Protein AF-A0A2A2LQ96-F1 (afdb_monomer_lite)

Foldseek 3Di:
DDDDDDDDDDDPDQVAWDWDDDDPWIKIKFFKDFDPVLVVVQVVVCVVVVNPSVLVCVVPVVVVCVRGIDGDHPVRGQWMWIQIPVRDTDIWGWDWDFDPLFAFAAALARHTDTHRIWTWTADPNFIWTQDPVVNDTDGSVVSVVSYDVVSVVVCLQFKAAPSRLVNHCVRGPWPADDQDQDDLVVLLVVVCSPPVNVVLVVVLVVCVVVVNNVVSVVSVVVVVVVSVVVSVVVNVVSVVVNVVRPDKDWWWFRYRNDTDTDISRSRPMNTDDDPVVVD

Organism: NCBI:txid2018661

Structure (mmCIF, N/CA/C/O backbone):
data_AF-A0A2A2LQ96-F1
#
_entry.id   AF-A0A2A2LQ96-F1
#
loop_
_atom_site.group_PDB
_atom_site.id
_atom_site.type_symbol
_atom_site.label_atom_id
_atom_site.label_alt_id
_atom_site.label_comp_id
_atom_site.label_asym_id
_atom_site.label_entity_id
_atom_site.label_seq_id
_atom_site.pdbx_PDB_ins_code
_atom_site.Cartn_x
_atom_site.Cartn_y
_atom_site.Cartn_z
_atom_site.occupancy
_atom_site.B_iso_or_equiv
_atom_site.auth_seq_id
_atom_site.auth_comp_id
_atom_site.auth_asym_id
_atom_site.auth_atom_id
_atom_site.pdbx_PDB_model_num
ATOM 1 N N . MET A 1 1 ? 15.036 -47.634 1.443 1.00 36.56 1 MET A N 1
ATOM 2 C CA . MET A 1 1 ? 14.947 -46.605 2.499 1.00 36.56 1 MET A CA 1
ATOM 3 C C . MET A 1 1 ? 14.643 -45.266 1.819 1.00 36.56 1 MET A C 1
ATOM 5 O O . MET A 1 1 ? 15.547 -44.491 1.573 1.00 36.56 1 MET A O 1
ATOM 9 N N . THR A 1 2 ? 13.502 -45.097 1.147 1.00 35.06 2 THR A N 1
ATOM 10 C CA . THR A 1 2 ? 12.217 -44.601 1.692 1.00 35.06 2 THR A CA 1
ATOM 11 C C . THR A 1 2 ? 12.357 -43.435 2.670 1.00 35.06 2 THR A C 1
ATOM 13 O O . THR A 1 2 ? 12.503 -43.648 3.867 1.00 35.06 2 THR A O 1
ATOM 16 N N . SER A 1 3 ? 12.212 -42.216 2.150 1.00 28.22 3 SER A N 1
ATOM 17 C CA . SER A 1 3 ? 11.457 -41.156 2.823 1.00 28.22 3 SER A CA 1
ATOM 18 C C . SER A 1 3 ? 10.874 -40.215 1.766 1.00 28.22 3 SER A C 1
ATOM 20 O O . SER A 1 3 ? 11.470 -39.227 1.349 1.00 28.22 3 SER A O 1
ATOM 22 N N . THR A 1 4 ? 9.708 -40.605 1.261 1.00 32.28 4 THR A N 1
ATOM 23 C CA . THR A 1 4 ? 8.770 -39.752 0.534 1.00 32.28 4 THR A CA 1
ATOM 24 C C . THR A 1 4 ? 8.193 -38.732 1.509 1.00 32.28 4 THR A C 1
ATOM 26 O O . THR A 1 4 ? 7.321 -39.061 2.313 1.00 32.28 4 THR A O 1
ATOM 29 N N . GLY A 1 5 ? 8.684 -37.495 1.444 1.00 28.67 5 GLY A N 1
ATOM 30 C CA . GLY A 1 5 ? 8.079 -36.355 2.121 1.00 28.67 5 GLY A CA 1
ATOM 31 C C . GLY A 1 5 ? 6.765 -35.986 1.442 1.00 28.67 5 GLY A C 1
ATOM 32 O O . GLY A 1 5 ? 6.745 -35.359 0.387 1.00 28.67 5 GLY A O 1
ATOM 33 N N . THR A 1 6 ? 5.661 -36.405 2.047 1.00 30.48 6 THR A N 1
ATOM 34 C CA . THR A 1 6 ? 4.295 -36.008 1.712 1.00 30.48 6 THR A CA 1
ATOM 35 C C . THR A 1 6 ? 4.120 -34.498 1.884 1.00 30.48 6 THR A C 1
ATOM 37 O O . THR A 1 6 ? 3.832 -34.016 2.981 1.00 30.48 6 THR A O 1
ATOM 40 N N . GLY A 1 7 ? 4.275 -33.745 0.796 1.00 30.42 7 GLY A N 1
ATOM 41 C CA . GLY A 1 7 ? 3.782 -32.376 0.702 1.00 30.42 7 GLY A CA 1
ATOM 42 C C . GLY A 1 7 ? 2.257 -32.403 0.729 1.00 30.42 7 GLY A C 1
ATOM 43 O O . GLY A 1 7 ? 1.621 -32.925 -0.187 1.00 30.42 7 GLY A O 1
ATOM 44 N N . LYS A 1 8 ? 1.672 -31.899 1.818 1.00 28.25 8 LYS A N 1
ATOM 45 C CA . LYS A 1 8 ? 0.226 -31.712 1.976 1.00 28.25 8 LYS A CA 1
ATOM 46 C C . LYS A 1 8 ? -0.341 -31.024 0.728 1.00 28.25 8 LYS A C 1
ATOM 48 O O . LYS A 1 8 ? 0.026 -29.893 0.427 1.00 28.25 8 LYS A O 1
ATOM 53 N N . LYS A 1 9 ? -1.260 -31.698 0.029 1.00 32.00 9 LYS A N 1
ATOM 54 C CA . LYS A 1 9 ? -2.145 -31.071 -0.958 1.00 32.00 9 LYS A CA 1
ATOM 55 C C . LYS A 1 9 ? -3.015 -30.044 -0.228 1.00 32.00 9 LYS A C 1
ATOM 57 O O . LYS A 1 9 ? -3.973 -30.413 0.449 1.00 32.00 9 LYS A O 1
ATOM 62 N N . GLN A 1 10 ? -2.647 -28.771 -0.338 1.00 32.47 10 GLN A N 1
ATOM 63 C CA . GLN A 1 10 ? -3.511 -27.639 -0.011 1.00 32.47 10 GLN A CA 1
ATOM 64 C C . GLN A 1 10 ? -4.693 -27.666 -1.006 1.00 32.47 10 GLN A C 1
ATOM 66 O O . GLN A 1 10 ? -4.459 -27.905 -2.192 1.00 32.47 10 GLN A O 1
ATOM 71 N N . PRO A 1 11 ? -5.952 -27.526 -0.557 1.00 32.03 11 PRO A N 1
ATOM 72 C CA . PRO A 1 11 ? -7.116 -27.799 -1.390 1.00 32.03 11 PRO A CA 1
ATOM 73 C C . PRO A 1 11 ? -7.245 -26.823 -2.564 1.00 32.03 11 PRO A C 1
ATOM 75 O O . PRO A 1 11 ? -6.980 -25.632 -2.446 1.00 32.03 11 PRO A O 1
ATOM 78 N N . ASP A 1 12 ? -7.721 -27.390 -3.664 1.00 38.59 12 ASP A N 1
ATOM 79 C CA . ASP A 1 12 ? -8.065 -26.848 -4.980 1.00 38.59 12 ASP A CA 1
ATOM 80 C C . ASP A 1 12 ? -9.080 -25.676 -4.911 1.00 38.59 12 ASP A C 1
ATOM 82 O O . ASP A 1 12 ? -10.261 -25.828 -5.227 1.00 38.59 12 ASP A O 1
ATOM 86 N N . LYS A 1 13 ? -8.665 -24.516 -4.374 1.00 41.25 13 LYS A N 1
ATOM 87 C CA . LYS A 1 13 ? -9.545 -23.349 -4.129 1.00 41.25 13 LYS A CA 1
ATOM 88 C C . LYS A 1 13 ? -9.064 -22.013 -4.696 1.00 41.25 13 LYS A C 1
ATOM 90 O O . LYS A 1 13 ? -9.831 -21.051 -4.665 1.00 41.25 13 LYS A O 1
ATOM 95 N N . ASP A 1 14 ? -7.873 -21.949 -5.279 1.00 51.06 14 ASP A N 1
ATOM 96 C CA . ASP A 1 14 ? -7.302 -20.689 -5.758 1.00 51.06 14 ASP A CA 1
ATOM 97 C C . ASP A 1 14 ? -7.350 -20.618 -7.293 1.00 51.06 14 ASP A C 1
ATOM 99 O O . ASP A 1 14 ? -6.333 -20.738 -7.979 1.00 51.06 14 ASP A O 1
ATOM 103 N N . LEU A 1 15 ? -8.552 -20.446 -7.854 1.00 56.25 15 LEU A N 1
ATOM 104 C CA . LEU A 1 15 ? -8.724 -20.217 -9.291 1.00 56.25 15 LEU A CA 1
ATOM 105 C C . LEU A 1 15 ? -7.855 -19.013 -9.716 1.00 56.25 15 LEU A C 1
ATOM 107 O O . LEU A 1 15 ? -8.013 -17.915 -9.181 1.00 56.25 15 LEU A O 1
ATOM 111 N N . ASN A 1 16 ? -6.943 -19.229 -10.670 1.00 67.50 16 ASN A N 1
ATOM 112 C CA . ASN A 1 16 ? -6.019 -18.229 -11.231 1.00 67.50 16 ASN A CA 1
ATOM 113 C C . ASN A 1 16 ? -4.946 -17.679 -10.268 1.00 67.50 16 ASN A C 1
ATOM 115 O O . ASN A 1 16 ? -4.512 -16.536 -10.415 1.00 67.50 16 ASN A O 1
ATOM 119 N N . ARG A 1 17 ? -4.488 -18.463 -9.285 1.00 76.25 17 ARG A N 1
ATOM 120 C CA . ARG A 1 17 ? -3.292 -18.100 -8.509 1.00 76.25 17 ARG A CA 1
ATOM 121 C C . ARG A 1 17 ? -2.021 -18.428 -9.288 1.00 76.25 17 ARG A C 1
ATOM 123 O O . ARG A 1 17 ? -1.798 -19.575 -9.667 1.00 76.25 17 ARG A O 1
ATOM 130 N N . LYS A 1 18 ? -1.165 -17.425 -9.481 1.00 80.56 18 LYS A N 1
ATOM 131 C CA . LYS A 1 18 ? 0.125 -17.563 -10.165 1.00 80.56 18 LYS A CA 1
ATOM 132 C C . LYS A 1 18 ? 1.274 -17.242 -9.218 1.00 80.56 18 LYS A C 1
ATOM 134 O O . LYS A 1 18 ? 1.255 -16.202 -8.570 1.00 80.56 18 LYS A O 1
ATOM 139 N N . ALA A 1 19 ? 2.250 -18.137 -9.117 1.00 79.94 19 ALA A N 1
ATOM 140 C CA . ALA A 1 19 ? 3.468 -17.899 -8.351 1.00 79.94 19 ALA A CA 1
ATOM 141 C C . ALA A 1 19 ? 4.519 -17.249 -9.251 1.00 79.94 19 ALA A C 1
ATOM 143 O O . ALA A 1 19 ? 4.726 -17.702 -10.375 1.00 79.94 19 ALA A O 1
ATOM 144 N N . ILE A 1 20 ? 5.174 -16.209 -8.748 1.00 79.56 20 ILE A N 1
ATOM 145 C CA . ILE A 1 20 ? 6.255 -15.511 -9.437 1.00 79.56 20 ILE A CA 1
ATOM 146 C C . ILE A 1 20 ? 7.437 -15.441 -8.490 1.00 79.56 20 ILE A C 1
ATOM 148 O O . ILE A 1 20 ? 7.303 -15.025 -7.341 1.00 79.56 20 ILE A O 1
ATOM 152 N N . SER A 1 21 ? 8.592 -15.877 -8.972 1.00 75.69 21 SER A N 1
ATOM 153 C CA . SER A 1 21 ? 9.864 -15.688 -8.292 1.00 75.69 21 SER A CA 1
ATOM 154 C C . SER A 1 21 ? 10.452 -14.349 -8.720 1.00 75.69 21 SER A C 1
ATOM 156 O O . SER A 1 21 ? 10.809 -14.185 -9.886 1.00 75.69 21 SER A O 1
ATOM 158 N N . THR A 1 22 ? 10.564 -13.411 -7.786 1.00 68.06 22 THR A N 1
ATOM 159 C CA . THR A 1 22 ? 11.297 -12.158 -7.990 1.00 68.06 22 THR A CA 1
ATOM 160 C C . THR A 1 22 ? 12.477 -12.153 -7.025 1.00 68.06 22 THR A C 1
ATOM 162 O O . THR A 1 22 ? 12.295 -12.086 -5.802 1.00 68.06 22 THR A O 1
ATOM 165 N N . GLY A 1 23 ? 13.688 -12.275 -7.580 1.00 70.62 23 GLY A N 1
ATOM 166 C CA . GLY A 1 23 ? 14.914 -12.513 -6.811 1.00 70.62 23 GLY A CA 1
ATOM 167 C C . GLY A 1 23 ? 14.806 -13.767 -5.936 1.00 70.62 23 GLY A C 1
ATOM 168 O O . GLY A 1 23 ? 14.420 -14.831 -6.416 1.00 70.62 23 GLY A O 1
ATOM 169 N N . ASP A 1 24 ? 15.077 -13.610 -4.637 1.00 64.94 24 ASP A N 1
ATOM 170 C CA . ASP A 1 24 ? 15.051 -14.694 -3.641 1.00 64.94 24 ASP A CA 1
ATOM 171 C C . ASP A 1 24 ? 13.662 -14.932 -3.013 1.00 64.94 24 ASP A C 1
ATOM 173 O O . ASP A 1 24 ? 13.505 -15.783 -2.136 1.00 64.94 24 ASP A O 1
ATOM 177 N N . SER A 1 25 ? 12.638 -14.173 -3.424 1.00 71.56 25 SER A N 1
ATOM 178 C CA . SER A 1 25 ? 11.294 -14.246 -2.839 1.00 71.56 25 SER A CA 1
ATOM 179 C C . SER A 1 25 ? 10.250 -14.723 -3.845 1.00 71.56 25 SER A C 1
ATOM 181 O O . SER A 1 25 ? 10.177 -14.235 -4.973 1.00 71.56 25 SER A O 1
ATOM 183 N N . VAL A 1 26 ? 9.409 -15.668 -3.418 1.00 81.25 26 VAL A N 1
ATOM 184 C CA . VAL A 1 26 ? 8.238 -16.105 -4.183 1.00 81.25 26 VAL A CA 1
ATOM 185 C C . VAL A 1 26 ? 7.035 -15.294 -3.727 1.00 81.25 26 VAL A C 1
ATOM 187 O O . VAL A 1 26 ? 6.681 -15.303 -2.546 1.00 81.25 26 VAL A O 1
ATOM 190 N N . ILE A 1 27 ? 6.400 -14.611 -4.671 1.00 84.69 27 ILE A N 1
ATOM 191 C CA . ILE A 1 27 ? 5.123 -13.933 -4.471 1.00 84.69 27 ILE A CA 1
ATOM 192 C C . ILE A 1 27 ? 4.020 -14.709 -5.183 1.00 84.69 27 ILE A C 1
ATOM 194 O O . ILE A 1 27 ? 4.220 -15.256 -6.268 1.00 84.69 27 ILE A O 1
ATOM 198 N N . TYR A 1 28 ? 2.831 -14.742 -4.592 1.00 85.19 28 TYR A N 1
ATOM 199 C CA . TYR A 1 28 ? 1.651 -15.289 -5.247 1.00 85.19 28 TYR A CA 1
ATOM 200 C C . TYR A 1 28 ? 0.716 -14.167 -5.655 1.00 85.19 28 TYR A C 1
ATOM 202 O O . TYR A 1 28 ? 0.392 -13.286 -4.862 1.00 85.19 28 TYR A O 1
ATOM 210 N N . LEU A 1 29 ? 0.274 -14.224 -6.901 1.00 84.50 29 LEU A N 1
ATOM 211 C CA . LEU A 1 29 ? -0.619 -13.260 -7.504 1.00 84.50 29 LEU A CA 1
ATOM 212 C C . LEU A 1 29 ? -1.975 -13.899 -7.742 1.00 84.50 29 LEU A C 1
ATOM 214 O O . LEU A 1 29 ? -2.070 -14.914 -8.432 1.00 84.50 29 LEU A O 1
ATOM 218 N N . GLN A 1 30 ? -3.022 -13.265 -7.229 1.00 84.31 30 GLN A N 1
ATOM 219 C CA . GLN A 1 30 ? -4.396 -13.657 -7.500 1.00 84.31 30 GLN A CA 1
ATOM 220 C C . GLN A 1 30 ? -5.197 -12.450 -8.019 1.00 84.31 30 GLN A C 1
ATOM 222 O O . GLN A 1 30 ? -5.269 -11.414 -7.352 1.00 84.31 30 GLN A O 1
ATOM 227 N N . PRO A 1 31 ? -5.766 -12.534 -9.231 1.00 83.62 31 PRO A N 1
ATOM 228 C CA . PRO A 1 31 ? -6.514 -11.448 -9.848 1.00 83.62 31 PRO A CA 1
ATOM 229 C C . PRO A 1 31 ? -7.950 -11.360 -9.317 1.00 83.62 31 PRO A C 1
ATOM 231 O O . PRO A 1 31 ? -8.700 -12.338 -9.304 1.00 83.62 31 PRO A O 1
ATOM 234 N N . TYR A 1 32 ? -8.370 -10.148 -8.969 1.00 83.69 32 TYR A N 1
ATOM 235 C CA . TYR A 1 32 ? -9.718 -9.836 -8.511 1.00 83.69 32 TYR A CA 1
ATOM 236 C C . TYR A 1 32 ? -10.358 -8.744 -9.369 1.00 83.69 32 TYR A C 1
ATOM 238 O O . TYR A 1 32 ? -9.716 -7.770 -9.773 1.00 83.69 32 TYR A O 1
ATOM 246 N N . GLU A 1 33 ? -11.655 -8.891 -9.604 1.00 83.25 33 GLU A N 1
ATOM 247 C CA . GLU A 1 33 ? -12.470 -7.916 -10.316 1.00 83.25 33 GLU A CA 1
ATOM 248 C C . GLU A 1 33 ? -13.467 -7.269 -9.361 1.00 83.25 33 GLU A C 1
ATOM 250 O O . GLU A 1 33 ? -13.971 -7.883 -8.409 1.00 83.25 33 GLU A O 1
ATOM 255 N N . TYR A 1 34 ? -13.694 -5.982 -9.597 1.00 79.44 34 TYR A N 1
ATOM 256 C CA . TYR A 1 34 ? -14.628 -5.195 -8.821 1.00 79.44 34 TYR A CA 1
ATOM 257 C C . TYR A 1 34 ? -16.059 -5.489 -9.270 1.00 79.44 34 TYR A C 1
ATOM 259 O O . TYR A 1 34 ? -16.368 -5.422 -10.456 1.00 79.44 34 TYR A O 1
ATOM 267 N N . ASN A 1 35 ? -16.944 -5.790 -8.319 1.00 82.69 35 ASN A N 1
ATOM 268 C CA . ASN A 1 35 ? -18.341 -6.080 -8.614 1.00 82.69 35 ASN A CA 1
ATOM 269 C C . ASN A 1 35 ? -19.262 -5.127 -7.842 1.00 82.69 35 ASN A C 1
ATOM 271 O O . ASN A 1 35 ? -19.268 -5.113 -6.610 1.00 82.69 35 ASN A O 1
ATOM 275 N N . LEU A 1 36 ? -20.075 -4.363 -8.577 1.00 82.81 36 LEU A N 1
ATOM 276 C CA . LEU A 1 36 ? -20.990 -3.363 -8.019 1.00 82.81 36 LEU A CA 1
ATOM 277 C C . LEU A 1 36 ? -22.020 -3.967 -7.057 1.00 82.81 36 LEU A C 1
ATOM 279 O O . LEU A 1 36 ? -22.321 -3.368 -6.030 1.00 82.81 36 LEU A O 1
ATOM 283 N N . VAL A 1 37 ? -22.532 -5.167 -7.341 1.00 87.38 37 VAL A N 1
ATOM 284 C CA . VAL A 1 37 ? -23.546 -5.814 -6.488 1.00 87.38 37 VAL A CA 1
ATOM 285 C C . VAL A 1 37 ? -22.962 -6.157 -5.118 1.00 87.38 37 VAL A C 1
ATOM 287 O O . VAL A 1 37 ? -23.589 -5.924 -4.085 1.00 87.38 37 VAL A O 1
ATOM 290 N N . ARG A 1 38 ? -21.731 -6.676 -5.108 1.00 86.19 38 ARG A N 1
ATOM 291 C CA . ARG A 1 38 ? -20.998 -7.008 -3.882 1.00 86.19 38 ARG A CA 1
ATOM 292 C C . ARG A 1 38 ? -20.647 -5.763 -3.073 1.00 86.19 38 ARG A C 1
ATOM 294 O O . ARG A 1 38 ? -20.752 -5.784 -1.850 1.00 86.19 38 ARG A O 1
ATOM 301 N N . GLU A 1 39 ? -20.293 -4.673 -3.747 1.00 85.12 39 GLU A N 1
ATOM 302 C CA . GLU A 1 39 ? -20.058 -3.383 -3.098 1.00 85.12 39 GLU A CA 1
ATOM 303 C C . GLU A 1 39 ? -21.332 -2.843 -2.432 1.00 85.12 39 GLU A C 1
ATOM 305 O O . GLU A 1 39 ? -21.286 -2.419 -1.278 1.00 85.12 39 GLU A O 1
ATOM 310 N N . ILE A 1 40 ? -22.472 -2.880 -3.128 1.00 88.38 40 ILE A N 1
ATOM 311 C CA . ILE A 1 40 ? -23.752 -2.425 -2.566 1.00 88.38 40 ILE A CA 1
ATOM 312 C C . ILE A 1 40 ? -24.087 -3.246 -1.320 1.00 88.38 40 ILE A C 1
ATOM 314 O O . ILE A 1 40 ? -24.370 -2.670 -0.273 1.00 88.38 40 ILE A O 1
ATOM 318 N N . LEU A 1 41 ? -23.966 -4.575 -1.399 1.00 88.69 41 LEU A N 1
ATOM 319 C CA . LEU A 1 41 ? -24.188 -5.465 -0.259 1.00 88.69 41 LEU A CA 1
ATOM 320 C C . LEU A 1 41 ? -23.258 -5.132 0.917 1.00 88.69 41 LEU A C 1
ATOM 322 O O . LEU A 1 41 ? -23.713 -5.092 2.060 1.00 88.69 41 LEU A O 1
ATOM 326 N N . PHE A 1 42 ? -21.978 -4.852 0.649 1.00 88.00 42 PHE A N 1
ATOM 327 C CA . PHE A 1 42 ? -21.016 -4.428 1.669 1.00 88.00 42 PHE A CA 1
ATOM 328 C C . PHE A 1 42 ? -21.478 -3.153 2.386 1.00 88.00 42 PHE A C 1
ATOM 330 O O . PHE A 1 42 ? -21.513 -3.122 3.616 1.00 88.00 42 PHE A O 1
ATOM 337 N N . TRP A 1 43 ? -21.877 -2.118 1.642 1.00 88.81 43 TRP A N 1
ATOM 338 C CA . TRP A 1 43 ? -22.358 -0.870 2.241 1.00 88.81 43 TRP A CA 1
ATOM 339 C C . TRP A 1 43 ? -23.673 -1.049 2.992 1.00 88.81 43 TRP A C 1
ATOM 341 O O . TRP A 1 43 ? -23.808 -0.510 4.090 1.00 88.81 43 TRP A O 1
ATOM 351 N N . THR A 1 44 ? -24.606 -1.848 2.472 1.00 90.06 44 THR A N 1
ATOM 352 C CA . THR A 1 44 ? -25.833 -2.203 3.194 1.00 90.06 44 THR A CA 1
ATOM 353 C C . THR A 1 44 ? -25.504 -2.854 4.537 1.00 90.06 44 THR A C 1
ATOM 355 O O . THR A 1 44 ? -26.040 -2.441 5.563 1.00 90.06 44 THR A O 1
ATOM 358 N N . LEU A 1 45 ? -24.569 -3.807 4.569 1.00 89.62 45 LEU A N 1
ATOM 359 C CA . LEU A 1 45 ? -24.192 -4.505 5.800 1.00 89.62 45 LEU A CA 1
ATOM 360 C C . LEU A 1 45 ? -23.434 -3.596 6.787 1.00 89.62 45 LEU A C 1
ATOM 362 O O . LEU A 1 45 ? -23.641 -3.683 8.001 1.00 89.62 45 LEU A O 1
ATOM 366 N N . CYS A 1 46 ? -22.620 -2.664 6.284 1.00 89.25 46 CYS A N 1
ATOM 367 C CA . CYS A 1 46 ? -22.019 -1.599 7.090 1.00 89.25 46 CYS A CA 1
ATOM 368 C C . CYS A 1 46 ? -23.080 -0.696 7.733 1.00 89.25 46 CYS A C 1
ATOM 370 O O . CYS A 1 46 ? -22.969 -0.395 8.919 1.00 89.25 46 CYS A O 1
ATOM 372 N N . ILE A 1 47 ? -24.118 -0.296 6.991 1.00 92.75 47 ILE A N 1
ATOM 373 C CA . ILE A 1 47 ? -25.205 0.545 7.516 1.00 92.75 47 ILE A CA 1
ATOM 374 C C . ILE A 1 47 ? -26.013 -0.220 8.573 1.00 92.75 47 ILE A C 1
ATOM 376 O O . ILE A 1 47 ? -26.235 0.304 9.662 1.00 92.75 47 ILE A O 1
ATOM 380 N N . CYS A 1 48 ? -26.384 -1.477 8.305 1.00 92.94 48 CYS A N 1
ATOM 381 C CA . CYS A 1 48 ? -27.137 -2.310 9.250 1.00 92.94 48 CYS A CA 1
ATOM 382 C C . CYS A 1 48 ? -26.394 -2.552 10.574 1.00 92.94 48 CYS A C 1
ATOM 384 O O . CYS A 1 48 ? -27.029 -2.700 11.613 1.00 92.94 48 CYS A O 1
ATOM 386 N N . THR A 1 49 ? -25.060 -2.591 10.547 1.00 91.62 49 THR A N 1
ATOM 387 C CA . THR A 1 49 ? -24.216 -2.804 11.738 1.00 91.62 49 THR A CA 1
ATOM 388 C C . THR A 1 49 ? -23.679 -1.507 12.341 1.00 91.62 49 THR A C 1
ATOM 390 O O . THR A 1 49 ? -22.798 -1.557 13.198 1.00 91.62 49 THR A O 1
ATOM 393 N N . VAL A 1 50 ? -24.167 -0.346 11.886 1.00 90.50 50 VAL A N 1
ATOM 394 C CA . VAL A 1 50 ? -23.713 0.977 12.351 1.00 90.50 50 VAL A CA 1
ATOM 395 C C . VAL A 1 50 ? -22.178 1.112 12.252 1.00 90.50 50 VAL A C 1
ATOM 397 O O . VAL A 1 50 ? -21.511 1.677 13.111 1.00 90.50 50 VAL A O 1
ATOM 400 N N . GLY A 1 51 ? -21.581 0.536 11.205 1.00 85.31 51 GLY A N 1
ATOM 401 C CA . GLY A 1 51 ? -20.144 0.602 10.929 1.00 85.31 51 GLY A CA 1
ATOM 402 C C . GLY A 1 51 ? -19.263 -0.417 11.663 1.00 85.31 51 GLY A C 1
ATOM 403 O O . GLY A 1 51 ? -18.080 -0.513 11.333 1.00 85.31 51 GLY A O 1
ATOM 404 N N . ILE A 1 52 ? -19.800 -1.236 12.579 1.00 86.06 52 ILE A N 1
ATOM 405 C CA . ILE A 1 52 ? -19.018 -2.277 13.280 1.00 86.06 52 ILE A CA 1
ATOM 406 C C . ILE A 1 52 ? -18.405 -3.257 12.274 1.00 86.06 52 ILE A C 1
ATOM 408 O O . ILE A 1 52 ? -17.232 -3.619 12.380 1.00 86.06 52 ILE A O 1
ATOM 412 N N . PHE A 1 53 ? -19.160 -3.642 11.244 1.00 87.56 53 PHE A N 1
ATOM 413 C CA . PHE A 1 53 ? -18.644 -4.530 10.207 1.00 87.56 53 PHE A CA 1
ATOM 414 C C . PHE A 1 53 ? -17.472 -3.924 9.424 1.00 87.56 53 PHE A C 1
ATOM 416 O O . PHE A 1 53 ? -16.519 -4.635 9.104 1.00 87.56 53 PHE A O 1
ATOM 423 N N . ALA A 1 54 ? -17.501 -2.615 9.155 1.00 85.56 54 ALA A N 1
ATOM 424 C CA . ALA A 1 54 ? -16.409 -1.925 8.471 1.00 85.56 54 ALA A CA 1
ATOM 425 C C . ALA A 1 54 ? -15.123 -1.947 9.309 1.00 85.56 54 ALA A C 1
ATOM 427 O O . ALA A 1 54 ? -14.040 -2.183 8.773 1.00 85.56 54 ALA A O 1
ATOM 428 N N . ILE A 1 55 ? -15.253 -1.766 10.627 1.00 86.62 55 ILE A N 1
ATOM 429 C CA . ILE A 1 55 ? -14.139 -1.849 11.577 1.00 86.62 55 ILE A CA 1
ATOM 430 C C . ILE A 1 55 ? -13.544 -3.261 11.584 1.00 86.62 55 ILE A C 1
ATOM 432 O O . ILE A 1 55 ? -12.338 -3.415 11.395 1.00 86.62 55 ILE A O 1
ATOM 436 N N . VAL A 1 56 ? -14.375 -4.300 11.698 1.00 86.25 56 VAL A N 1
ATOM 437 C CA . VAL A 1 56 ? -13.905 -5.699 11.672 1.00 86.25 56 VAL A CA 1
ATOM 438 C C . VAL A 1 56 ? -13.226 -6.033 10.338 1.00 86.25 56 VAL A C 1
ATOM 440 O O . VAL A 1 56 ? -12.158 -6.650 10.313 1.00 86.25 56 VAL A O 1
ATOM 443 N N . CYS A 1 57 ? -13.788 -5.570 9.218 1.00 84.81 57 CYS A N 1
ATOM 444 C CA . CYS A 1 57 ? -13.175 -5.723 7.897 1.00 84.81 57 CYS A CA 1
ATOM 445 C C . CYS A 1 57 ? -11.839 -4.977 7.771 1.00 84.81 57 CYS A C 1
ATOM 447 O O . CYS A 1 57 ? -10.968 -5.417 7.022 1.00 84.81 57 CYS A O 1
ATOM 449 N N . SER A 1 58 ? -11.657 -3.870 8.497 1.00 83.25 58 SER A N 1
ATOM 450 C CA . SER A 1 58 ? -10.395 -3.122 8.506 1.00 83.25 58 SER A CA 1
ATOM 451 C C . SER A 1 58 ? -9.259 -3.887 9.195 1.00 83.25 58 SER A C 1
ATOM 453 O O . SER A 1 58 ? -8.097 -3.706 8.830 1.00 83.25 58 SER A O 1
ATOM 455 N N . TRP A 1 59 ? -9.579 -4.779 10.139 1.00 85.44 59 TRP A N 1
ATOM 456 C CA . TRP A 1 59 ? -8.596 -5.620 10.830 1.00 85.44 59 TRP A CA 1
ATOM 457 C C . TRP A 1 59 ? -8.182 -6.835 10.017 1.00 85.44 59 TRP A C 1
ATOM 459 O O . TRP A 1 59 ? -7.021 -7.240 10.058 1.00 85.44 59 TRP A O 1
ATOM 469 N N . ASN A 1 60 ? -9.122 -7.413 9.268 1.00 82.50 60 ASN A N 1
ATOM 470 C CA . ASN A 1 60 ? -8.849 -8.567 8.431 1.00 82.50 60 ASN A CA 1
ATOM 471 C C . ASN A 1 60 ? -9.137 -8.258 6.954 1.00 82.50 60 ASN A C 1
ATOM 473 O O . ASN A 1 60 ? -10.275 -8.423 6.494 1.00 82.50 60 ASN A O 1
ATOM 477 N N . PRO A 1 61 ? -8.108 -7.876 6.174 1.00 76.31 61 PRO A N 1
ATOM 478 C CA . PRO A 1 61 ? -8.289 -7.518 4.773 1.00 76.31 61 PRO A CA 1
ATOM 479 C C . PRO A 1 61 ? -8.824 -8.681 3.925 1.00 76.31 61 PRO A C 1
ATOM 481 O O . PRO A 1 61 ? -9.460 -8.423 2.906 1.00 76.31 61 PRO A O 1
ATOM 484 N N . LYS A 1 62 ? -8.654 -9.947 4.344 1.00 80.38 62 LYS A N 1
ATOM 485 C CA . LYS A 1 62 ? -9.211 -11.113 3.631 1.00 80.38 62 LYS A CA 1
ATOM 486 C C . LYS A 1 62 ? -10.739 -11.100 3.613 1.00 80.38 62 LYS A C 1
ATOM 488 O O . LYS A 1 62 ? -11.335 -11.396 2.582 1.00 80.38 62 LYS A O 1
ATOM 493 N N . ILE A 1 63 ? -11.372 -10.711 4.724 1.00 81.19 63 ILE A N 1
ATOM 494 C CA . ILE A 1 63 ? -12.838 -10.604 4.820 1.00 81.19 63 ILE A CA 1
ATOM 495 C C . ILE A 1 63 ? -13.328 -9.512 3.871 1.00 81.19 63 ILE A C 1
ATOM 497 O O . ILE A 1 63 ? -14.247 -9.734 3.084 1.00 81.19 63 ILE A O 1
ATOM 501 N N . MET A 1 64 ? -12.656 -8.358 3.885 1.00 80.62 64 MET A N 1
ATOM 502 C CA . MET A 1 64 ? -12.957 -7.263 2.967 1.00 80.62 64 MET A CA 1
ATOM 503 C C . MET A 1 64 ? -12.836 -7.708 1.503 1.00 80.62 64 MET A C 1
ATOM 505 O O . MET A 1 64 ? -13.704 -7.378 0.695 1.00 80.62 64 MET A O 1
ATOM 509 N N . ILE A 1 65 ? -11.787 -8.465 1.161 1.00 81.81 65 ILE A N 1
ATOM 510 C CA . ILE A 1 65 ? -11.570 -8.953 -0.205 1.00 81.81 65 ILE A CA 1
ATOM 511 C C . ILE A 1 65 ? -12.678 -9.924 -0.617 1.00 81.81 65 ILE A C 1
ATOM 513 O O . ILE A 1 65 ? -13.287 -9.758 -1.672 1.00 81.81 65 ILE A O 1
ATOM 517 N N . TYR A 1 66 ? -12.974 -10.900 0.238 1.00 80.38 66 TYR A N 1
ATOM 518 C CA . TYR A 1 66 ? -13.982 -11.924 -0.022 1.00 80.38 66 TYR A CA 1
ATOM 519 C C . TYR A 1 66 ? -15.376 -11.331 -0.264 1.00 80.38 66 TYR A C 1
ATOM 521 O O . TYR A 1 66 ? -16.103 -11.776 -1.154 1.00 80.38 66 TYR A O 1
ATOM 529 N N . VAL A 1 67 ? -15.739 -10.310 0.515 1.00 79.44 67 VAL A N 1
ATOM 530 C CA . VAL A 1 67 ? -17.065 -9.688 0.450 1.00 79.44 67 VAL A CA 1
ATOM 531 C C . VAL A 1 67 ? -17.182 -8.738 -0.739 1.00 79.44 67 VAL A C 1
ATOM 533 O O . VAL A 1 67 ? -18.210 -8.760 -1.407 1.00 79.44 67 VAL A O 1
ATOM 536 N N . ARG A 1 68 ? -16.152 -7.932 -1.034 1.00 79.94 68 ARG A N 1
ATOM 537 C CA . ARG A 1 68 ? -16.233 -6.862 -2.049 1.00 79.94 68 ARG A CA 1
ATOM 538 C C . ARG A 1 68 ? -15.828 -7.292 -3.459 1.00 79.94 68 ARG A C 1
ATOM 540 O O . ARG A 1 68 ? -16.298 -6.695 -4.423 1.00 79.94 68 ARG A O 1
ATOM 547 N N . TYR A 1 69 ? -14.985 -8.311 -3.604 1.00 81.88 69 TYR A N 1
ATOM 548 C CA . TYR A 1 69 ? -14.399 -8.669 -4.897 1.00 81.88 69 TYR A CA 1
ATOM 549 C C . TYR A 1 69 ? -14.785 -10.078 -5.342 1.00 81.88 69 TYR A C 1
ATOM 551 O O . TYR A 1 69 ? -15.118 -10.944 -4.530 1.00 81.88 69 TYR A O 1
ATOM 559 N N . SER A 1 70 ? -14.746 -10.298 -6.654 1.00 78.94 70 SER A N 1
ATOM 560 C CA . SER A 1 70 ? -14.906 -11.615 -7.273 1.00 78.94 70 SER A CA 1
ATOM 561 C C . SER A 1 70 ? -13.559 -12.087 -7.828 1.00 78.94 70 SER A C 1
ATOM 563 O O . SER A 1 70 ? -12.813 -11.250 -8.345 1.00 78.94 70 SER A O 1
ATOM 565 N N . PRO A 1 71 ? -13.219 -13.388 -7.752 1.00 76.25 71 PRO A N 1
ATOM 566 C CA . PRO A 1 71 ? -12.077 -13.916 -8.492 1.00 76.25 71 PRO A CA 1
ATOM 567 C C . PRO A 1 71 ? -12.281 -13.657 -9.991 1.00 76.25 71 PRO A C 1
ATOM 569 O O . PRO A 1 71 ? -13.403 -13.755 -10.492 1.00 76.25 71 PRO A O 1
ATOM 572 N N . SER A 1 72 ? -11.205 -13.291 -10.683 1.00 76.38 72 SER A N 1
ATOM 573 C CA . SER A 1 72 ? -11.223 -12.919 -12.106 1.00 76.38 72 SER A CA 1
ATOM 574 C C . SER A 1 72 ? -10.080 -13.588 -12.864 1.00 76.38 72 SER A C 1
ATOM 576 O O . SER A 1 72 ? -9.324 -14.365 -12.284 1.00 76.38 72 SER A O 1
ATOM 578 N N . THR A 1 73 ? -9.950 -13.322 -14.162 1.00 79.56 73 THR A N 1
ATOM 579 C CA . THR A 1 73 ? -8.805 -13.775 -14.965 1.00 79.56 73 THR A CA 1
ATOM 580 C C . THR A 1 73 ? -7.714 -12.708 -14.934 1.00 79.56 73 THR A C 1
ATOM 582 O O . THR A 1 73 ? -8.006 -11.516 -14.838 1.00 79.56 73 THR A O 1
ATOM 585 N N . HIS A 1 74 ? -6.440 -13.098 -15.071 1.00 76.06 74 HIS A N 1
ATOM 586 C CA . HIS A 1 74 ? -5.333 -12.134 -15.095 1.00 76.06 74 HIS A CA 1
ATOM 587 C C . HIS A 1 74 ? -5.535 -11.025 -16.135 1.00 76.06 74 HIS A C 1
ATOM 589 O O . HIS A 1 74 ? -5.170 -9.891 -15.857 1.00 76.06 74 HIS A O 1
ATOM 595 N N . VAL A 1 75 ? -6.191 -11.304 -17.268 1.00 75.50 75 VAL A N 1
ATOM 596 C CA . VAL A 1 75 ? -6.500 -10.334 -18.335 1.00 75.50 75 VAL A CA 1
ATOM 597 C C . VAL A 1 75 ? -7.541 -9.278 -17.919 1.00 75.50 75 VAL A C 1
ATOM 599 O O . VAL A 1 75 ? -7.351 -8.108 -18.227 1.00 75.50 75 VAL A O 1
ATOM 602 N N . SER A 1 76 ? -8.588 -9.638 -17.167 1.00 74.81 76 SER A N 1
ATOM 603 C CA . SER A 1 76 ? -9.655 -8.701 -16.754 1.00 74.81 76 SER A CA 1
ATOM 604 C C . SER A 1 76 ? -9.450 -8.080 -15.365 1.00 74.81 76 SER A C 1
ATOM 606 O O . SER A 1 76 ? -10.208 -7.205 -14.956 1.00 74.81 76 SER A O 1
ATOM 608 N N . ALA A 1 77 ? -8.414 -8.500 -14.632 1.00 77.56 77 ALA A N 1
ATOM 609 C CA . ALA A 1 77 ? -8.178 -8.078 -13.251 1.00 77.56 77 ALA A CA 1
ATOM 610 C C . ALA A 1 77 ? -8.127 -6.546 -13.057 1.00 77.56 77 ALA A C 1
ATOM 612 O O . ALA A 1 77 ? -7.240 -5.860 -13.576 1.00 77.56 77 ALA A O 1
ATOM 613 N N . THR A 1 78 ? -9.029 -6.011 -12.236 1.00 79.12 78 THR A N 1
ATOM 614 C CA . THR A 1 78 ? -8.993 -4.604 -11.792 1.00 79.12 78 THR A CA 1
ATOM 615 C C . THR A 1 78 ? -8.059 -4.429 -10.593 1.00 79.12 78 THR A C 1
ATOM 617 O O . THR A 1 78 ? -7.429 -3.387 -10.401 1.00 79.12 78 THR A O 1
ATOM 620 N N . GLN A 1 79 ? -7.967 -5.462 -9.760 1.00 83.44 79 GLN A N 1
ATOM 621 C CA . GLN A 1 79 ? -7.143 -5.506 -8.562 1.00 83.44 79 GLN A CA 1
ATOM 622 C C . GLN A 1 79 ? -6.325 -6.793 -8.553 1.00 83.44 79 GLN A C 1
ATOM 624 O O . GLN A 1 79 ? -6.743 -7.827 -9.071 1.00 83.44 79 GLN A O 1
ATOM 629 N N . MET A 1 80 ? -5.158 -6.734 -7.930 1.00 83.75 80 MET A N 1
ATOM 630 C CA . MET A 1 80 ? -4.278 -7.872 -7.754 1.00 83.75 80 MET A CA 1
ATOM 631 C C . MET A 1 80 ? -3.994 -8.075 -6.274 1.00 83.75 80 MET A C 1
ATOM 633 O O . MET A 1 80 ? -3.523 -7.167 -5.586 1.00 83.75 80 MET A O 1
ATOM 637 N N . LEU A 1 81 ? -4.313 -9.266 -5.783 1.00 84.31 81 LEU A N 1
ATOM 638 C CA . LEU A 1 81 ? -3.907 -9.724 -4.469 1.00 84.31 81 LEU A CA 1
ATOM 639 C C . LEU A 1 81 ? -2.496 -10.285 -4.586 1.00 84.31 81 LEU A C 1
ATOM 641 O O . LEU A 1 81 ? -2.264 -11.220 -5.348 1.00 84.31 81 LEU A O 1
ATOM 645 N N . VAL A 1 82 ? -1.571 -9.681 -3.852 1.00 84.69 82 VAL A N 1
ATOM 646 C CA . VAL A 1 82 ? -0.188 -10.133 -3.752 1.00 84.69 82 VAL A CA 1
ATOM 647 C C . VAL A 1 82 ? 0.011 -10.727 -2.368 1.00 84.69 82 VAL A C 1
ATOM 649 O O . VAL A 1 82 ? -0.071 -9.994 -1.376 1.00 84.69 82 VAL A O 1
ATOM 652 N N . THR A 1 83 ? 0.264 -12.029 -2.314 1.00 83.50 83 THR A N 1
ATOM 653 C CA . THR A 1 83 ? 0.639 -12.759 -1.101 1.00 83.50 83 THR A CA 1
ATOM 654 C C . THR A 1 83 ? 2.150 -12.929 -1.092 1.00 83.50 83 THR A C 1
ATOM 656 O O . THR A 1 83 ? 2.724 -13.515 -2.010 1.00 83.50 83 THR A O 1
ATOM 659 N N . ASP A 1 84 ? 2.798 -12.377 -0.073 1.00 83.25 84 ASP A N 1
ATOM 660 C CA . ASP A 1 84 ? 4.242 -12.518 0.119 1.00 83.25 84 ASP A CA 1
ATOM 661 C C . ASP A 1 84 ? 4.624 -13.907 0.668 1.00 83.25 84 ASP A C 1
ATOM 663 O O . ASP A 1 84 ? 3.766 -14.642 1.154 1.00 83.25 84 ASP A O 1
ATOM 667 N N . ALA A 1 85 ? 5.921 -14.229 0.690 1.00 79.12 85 ALA A N 1
ATOM 668 C CA . ALA A 1 85 ? 6.465 -15.446 1.307 1.00 79.12 85 ALA A CA 1
ATOM 669 C C . ALA A 1 85 ? 6.075 -15.631 2.792 1.00 79.12 85 ALA A C 1
ATOM 671 O O . ALA A 1 85 ? 6.112 -16.743 3.308 1.00 79.12 85 ALA A O 1
ATOM 672 N N . HIS A 1 86 ? 5.685 -14.549 3.472 1.00 78.00 86 HIS A N 1
ATOM 673 C CA . HIS A 1 86 ? 5.214 -14.545 4.860 1.00 78.00 86 HIS A CA 1
ATOM 674 C C . HIS A 1 86 ? 3.682 -14.673 4.997 1.00 78.00 86 HIS A C 1
ATOM 676 O O . HIS A 1 86 ? 3.140 -14.320 6.043 1.00 78.00 86 HIS A O 1
ATOM 682 N N . ASP A 1 87 ? 2.965 -15.088 3.944 1.00 74.31 87 ASP A N 1
ATOM 683 C CA . ASP A 1 87 ? 1.492 -15.191 3.898 1.00 74.31 87 ASP A CA 1
ATOM 684 C C . ASP A 1 87 ? 0.751 -13.873 4.222 1.00 74.31 87 ASP A C 1
ATOM 686 O O . ASP A 1 87 ? -0.405 -13.853 4.665 1.00 74.31 87 ASP A O 1
ATOM 690 N N . ILE A 1 88 ? 1.420 -12.740 3.983 1.00 79.06 88 ILE A N 1
ATOM 691 C CA . ILE A 1 88 ? 0.836 -11.407 4.131 1.00 79.06 88 ILE A CA 1
ATOM 692 C C . ILE A 1 88 ? 0.199 -10.999 2.807 1.00 79.06 88 ILE A C 1
ATOM 694 O O . ILE A 1 88 ? 0.887 -10.736 1.819 1.00 79.06 88 ILE A O 1
ATOM 698 N N . ASP A 1 89 ? -1.123 -10.883 2.833 1.00 82.44 89 ASP A N 1
ATOM 699 C CA . ASP A 1 89 ? -1.946 -10.501 1.694 1.00 82.44 89 ASP A CA 1
ATOM 700 C C . ASP A 1 89 ? -2.044 -8.985 1.547 1.00 82.44 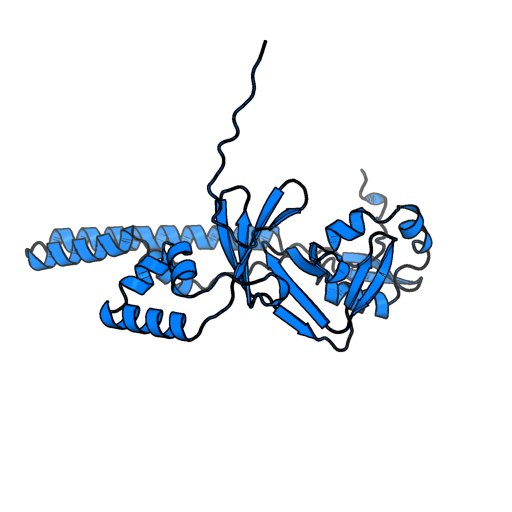89 ASP A C 1
ATOM 702 O O . ASP A 1 89 ? -2.445 -8.260 2.464 1.00 82.44 89 ASP A O 1
ATOM 706 N N . THR A 1 90 ? -1.733 -8.488 0.354 1.00 82.12 90 THR A N 1
ATOM 707 C CA . THR A 1 90 ? -1.868 -7.070 0.030 1.00 82.12 90 THR A CA 1
ATOM 708 C C . THR A 1 90 ? -2.594 -6.867 -1.289 1.00 82.12 90 THR A C 1
ATOM 710 O O . THR A 1 90 ? -2.178 -7.352 -2.335 1.00 82.12 90 THR A O 1
ATOM 713 N N . LEU A 1 91 ? -3.680 -6.097 -1.251 1.00 83.19 91 LEU A N 1
ATOM 714 C CA . LEU A 1 91 ? -4.409 -5.720 -2.455 1.00 83.19 91 LEU A CA 1
ATOM 715 C C . LEU A 1 91 ? -3.732 -4.519 -3.128 1.00 83.19 91 LEU A C 1
ATOM 717 O O . LEU A 1 91 ? -3.388 -3.529 -2.463 1.00 83.19 91 LEU A O 1
ATOM 721 N N . ARG A 1 92 ? -3.527 -4.596 -4.442 1.00 86.56 92 ARG A N 1
ATOM 722 C CA . ARG A 1 92 ? -2.960 -3.519 -5.257 1.00 86.56 92 ARG A CA 1
ATOM 723 C C . ARG A 1 92 ? -3.795 -3.290 -6.517 1.00 86.56 92 ARG A C 1
ATOM 725 O O . ARG A 1 92 ? -4.129 -4.258 -7.193 1.00 86.56 92 ARG A O 1
ATOM 732 N N . PRO A 1 93 ? -4.090 -2.028 -6.870 1.00 85.12 93 PRO A N 1
ATOM 733 C CA . PRO A 1 93 ? -4.803 -1.732 -8.101 1.00 85.12 93 PRO A CA 1
ATOM 734 C C . PRO A 1 93 ? -3.910 -2.006 -9.302 1.00 85.12 93 PRO A C 1
ATOM 736 O O . PRO A 1 93 ? -2.751 -1.577 -9.334 1.00 85.12 93 PRO A O 1
ATOM 739 N N . VAL A 1 94 ? -4.479 -2.678 -10.297 1.00 84.12 94 VAL A N 1
ATOM 740 C CA . VAL A 1 94 ? -3.863 -2.794 -11.613 1.00 84.12 94 VAL A CA 1
ATOM 741 C C . VAL A 1 94 ? -4.187 -1.517 -12.375 1.00 84.12 94 VAL A C 1
ATOM 743 O O . VAL A 1 94 ? -5.345 -1.115 -12.476 1.00 84.12 94 VAL A O 1
ATOM 746 N N . ARG A 1 95 ? -3.155 -0.838 -12.868 1.00 84.69 95 ARG A N 1
ATOM 747 C CA . ARG A 1 95 ? -3.277 0.410 -13.617 1.00 84.69 95 ARG A CA 1
ATOM 748 C C . ARG A 1 95 ? -2.939 0.141 -15.071 1.00 84.69 95 ARG A C 1
ATOM 750 O O . ARG A 1 95 ? -1.898 -0.437 -15.368 1.00 84.69 95 ARG A O 1
ATOM 757 N N . ILE A 1 96 ? -3.814 0.584 -15.959 1.00 82.44 96 ILE A N 1
ATOM 758 C CA . ILE A 1 96 ? -3.515 0.688 -17.382 1.00 82.44 96 ILE A CA 1
ATOM 759 C C . ILE A 1 96 ? -3.040 2.122 -17.579 1.00 82.44 96 ILE A C 1
ATOM 761 O O . ILE A 1 96 ? -3.768 3.062 -17.261 1.00 82.44 96 ILE A O 1
ATOM 765 N N . GLN A 1 97 ? -1.783 2.280 -17.975 1.00 79.75 97 GLN A N 1
ATOM 766 C CA . GLN A 1 97 ? -1.195 3.576 -18.270 1.00 79.75 97 GLN A CA 1
ATOM 767 C C . GLN A 1 97 ? -1.015 3.699 -19.779 1.00 79.75 97 GLN A C 1
ATOM 769 O O . GLN A 1 97 ? -0.467 2.806 -20.426 1.00 79.75 97 GLN A O 1
ATOM 774 N N . GLU A 1 98 ? -1.499 4.811 -20.316 1.00 76.69 98 GLU A N 1
ATOM 775 C CA . GLU A 1 98 ? -1.255 5.246 -21.684 1.00 76.69 98 GLU A CA 1
ATOM 776 C C . GLU A 1 98 ? -0.436 6.523 -21.594 1.00 76.69 98 GLU A C 1
ATOM 778 O O . GLU A 1 98 ? -0.873 7.498 -20.980 1.00 76.69 98 GLU A O 1
ATOM 783 N N . ASP A 1 99 ? 0.763 6.510 -22.167 1.00 71.62 99 ASP A N 1
ATOM 784 C CA . ASP A 1 99 ? 1.599 7.701 -22.242 1.00 71.62 99 ASP A CA 1
ATOM 785 C C . ASP A 1 99 ? 2.020 7.961 -23.689 1.00 71.62 99 ASP A C 1
ATOM 787 O O . ASP A 1 99 ? 2.393 7.051 -24.435 1.00 71.62 99 ASP A O 1
ATOM 791 N N . GLN A 1 100 ? 1.988 9.236 -24.077 1.00 62.44 100 GLN A N 1
ATOM 792 C CA . GLN A 1 100 ? 2.372 9.704 -25.410 1.00 62.44 100 GLN A CA 1
ATOM 793 C C . GLN A 1 100 ? 3.841 9.394 -25.712 1.00 62.44 100 GLN A C 1
ATOM 795 O O . GLN A 1 100 ? 4.205 9.163 -26.866 1.00 62.44 100 GLN A O 1
ATOM 800 N N . SER A 1 101 ? 4.682 9.351 -24.673 1.00 62.88 101 SER A N 1
ATOM 801 C CA . SER A 1 101 ? 6.115 9.076 -24.801 1.00 62.88 101 SER A CA 1
ATOM 802 C C . SER A 1 101 ? 6.429 7.612 -25.132 1.00 62.88 101 SER A C 1
ATOM 804 O O . SER A 1 101 ? 7.578 7.326 -25.456 1.00 62.88 101 SER A O 1
ATOM 806 N N . LYS A 1 102 ? 5.433 6.708 -25.108 1.00 79.00 102 LYS A N 1
ATOM 807 C CA . LYS A 1 102 ? 5.587 5.248 -25.238 1.00 79.00 102 LYS A CA 1
ATOM 808 C C . LYS A 1 102 ? 6.499 4.644 -24.146 1.00 79.00 102 LYS A C 1
ATOM 810 O O . LYS A 1 102 ? 7.182 5.349 -23.400 1.00 79.00 102 LYS A O 1
ATOM 815 N N . TYR A 1 103 ? 6.478 3.323 -24.028 1.00 78.69 103 TYR A N 1
ATOM 816 C CA . TYR A 1 103 ? 7.248 2.544 -23.055 1.00 78.69 103 TYR A CA 1
ATOM 817 C C . TYR A 1 103 ? 8.240 1.640 -23.778 1.00 78.69 103 TYR A C 1
ATOM 819 O O . TYR A 1 103 ? 7.851 0.993 -24.746 1.00 78.69 103 TYR A O 1
ATOM 827 N N . ASP A 1 104 ? 9.480 1.567 -23.290 1.00 79.75 104 ASP A N 1
ATOM 828 C CA . ASP A 1 104 ? 10.505 0.645 -23.791 1.00 79.75 104 ASP A CA 1
ATOM 829 C C . ASP A 1 104 ? 10.602 -0.542 -22.829 1.00 79.75 104 ASP A C 1
ATOM 831 O O . ASP A 1 104 ? 11.223 -0.440 -21.771 1.00 79.75 104 ASP A O 1
ATOM 835 N N . ILE A 1 105 ? 9.988 -1.668 -23.196 1.00 81.94 105 ILE A N 1
ATOM 836 C CA . ILE A 1 105 ? 10.046 -2.901 -22.405 1.00 81.94 105 ILE A CA 1
ATOM 837 C C . ILE A 1 105 ? 11.177 -3.780 -22.947 1.00 81.94 105 ILE A C 1
ATOM 839 O O . ILE A 1 105 ? 11.194 -4.052 -24.154 1.00 81.94 105 ILE A O 1
ATOM 843 N N . PRO A 1 106 ? 12.115 -4.239 -22.104 1.00 80.31 106 PRO A N 1
ATOM 844 C CA . PRO A 1 106 ? 13.141 -5.178 -22.534 1.00 80.31 106 PRO A CA 1
ATOM 845 C C . PRO A 1 106 ? 12.518 -6.528 -22.909 1.00 80.31 106 PRO A C 1
ATOM 847 O O . PRO A 1 106 ? 11.559 -6.990 -22.290 1.00 80.31 106 PRO A O 1
ATOM 850 N N . ASN A 1 107 ? 13.075 -7.173 -23.927 1.00 80.00 107 ASN A N 1
ATOM 851 C CA . ASN A 1 107 ? 12.828 -8.575 -24.245 1.00 80.00 107 ASN A CA 1
ATOM 852 C C . ASN A 1 107 ? 14.063 -9.404 -23.856 1.00 80.00 107 ASN A C 1
ATOM 854 O O . ASN A 1 107 ? 15.169 -8.868 -23.789 1.00 80.00 107 ASN A O 1
ATOM 858 N N . ALA A 1 108 ? 13.899 -10.714 -23.657 1.00 70.50 108 ALA A N 1
ATOM 859 C CA . ALA A 1 108 ? 15.006 -11.598 -23.263 1.00 70.50 108 ALA A CA 1
ATOM 860 C C . ALA A 1 108 ? 16.169 -11.611 -24.280 1.00 70.50 108 ALA A C 1
ATOM 862 O O . ALA A 1 108 ? 17.313 -11.839 -23.910 1.00 70.50 108 ALA A O 1
ATOM 863 N N . ASP A 1 109 ? 15.892 -11.281 -25.545 1.00 68.19 109 ASP A N 1
ATOM 864 C CA . ASP A 1 109 ? 16.894 -11.196 -26.615 1.00 68.19 109 ASP A CA 1
ATOM 865 C C . ASP A 1 109 ? 17.753 -9.910 -26.567 1.00 68.19 109 ASP A C 1
ATOM 867 O O . ASP A 1 109 ? 18.605 -9.695 -27.430 1.00 68.19 109 ASP A O 1
ATOM 871 N N . GLY A 1 110 ? 17.521 -9.016 -25.596 1.00 67.69 110 GLY A N 1
ATOM 872 C CA . GLY A 1 110 ? 18.210 -7.723 -25.475 1.00 67.69 110 GLY A CA 1
ATOM 873 C C . GLY A 1 110 ? 17.633 -6.597 -26.341 1.00 67.69 110 GLY A C 1
ATOM 874 O O . GLY A 1 110 ? 18.116 -5.467 -26.296 1.00 67.69 110 GLY A O 1
ATOM 875 N N . THR A 1 111 ? 16.582 -6.873 -27.116 1.00 77.81 111 THR A N 1
ATOM 876 C CA . THR A 1 111 ? 15.837 -5.864 -27.884 1.00 77.81 111 THR A CA 1
ATOM 877 C C . THR A 1 111 ? 14.777 -5.187 -27.019 1.00 77.81 111 THR A C 1
ATOM 879 O O . THR A 1 111 ? 14.120 -5.859 -26.227 1.00 77.81 111 THR A O 1
ATOM 882 N N . TYR A 1 112 ? 14.528 -3.896 -27.237 1.00 78.81 112 TYR A N 1
ATOM 883 C CA . TYR A 1 112 ? 13.453 -3.161 -26.566 1.00 78.81 112 TYR A CA 1
ATOM 884 C C . TYR A 1 112 ? 12.225 -3.071 -27.467 1.00 78.81 112 TYR A C 1
ATOM 886 O O . TYR A 1 112 ? 12.342 -2.797 -28.664 1.00 78.81 112 TYR A O 1
ATOM 894 N N . ARG A 1 113 ? 11.043 -3.288 -26.891 1.00 79.75 113 ARG A N 1
ATOM 895 C CA . ARG A 1 113 ? 9.762 -3.141 -27.582 1.00 79.75 113 ARG A CA 1
ATOM 896 C C . ARG A 1 113 ? 9.075 -1.870 -27.134 1.00 79.75 113 ARG A C 1
ATOM 898 O O . ARG A 1 113 ? 8.930 -1.627 -25.939 1.00 79.75 113 ARG A O 1
ATOM 905 N N . VAL A 1 114 ? 8.630 -1.100 -28.119 1.00 80.56 114 VAL A N 1
ATOM 906 C CA . VAL A 1 114 ? 7.944 0.163 -27.892 1.00 80.56 114 VAL A CA 1
ATOM 907 C C . VAL A 1 114 ? 6.441 -0.095 -27.811 1.00 80.56 114 VAL A C 1
ATOM 909 O O . VAL A 1 114 ? 5.825 -0.448 -28.816 1.00 80.56 114 VAL A O 1
ATOM 912 N N . MET A 1 115 ? 5.842 0.093 -26.636 1.00 77.31 115 MET A N 1
ATOM 913 C CA . MET A 1 115 ? 4.398 -0.077 -26.417 1.00 77.31 115 MET A CA 1
ATOM 914 C C . MET A 1 115 ? 3.737 1.255 -26.050 1.00 77.31 115 MET A C 1
ATOM 916 O O . MET A 1 115 ? 4.324 2.070 -25.343 1.00 77.31 115 MET A O 1
ATOM 920 N N . SER A 1 116 ? 2.519 1.502 -26.537 1.00 76.00 116 SER A N 1
ATOM 921 C CA . SER A 1 116 ? 1.726 2.695 -26.186 1.00 76.00 116 SER A CA 1
ATOM 922 C C . SER A 1 116 ? 0.908 2.509 -24.909 1.00 76.00 116 SER A C 1
ATOM 924 O O . SER A 1 116 ? 0.694 3.463 -24.166 1.00 76.00 116 SER A O 1
A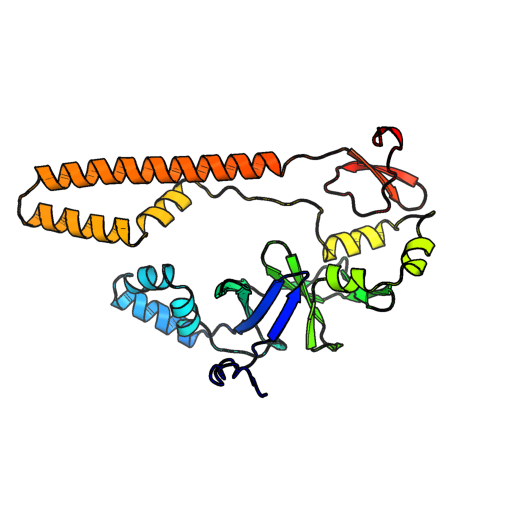TOM 926 N N . THR A 1 117 ? 0.473 1.279 -24.646 1.00 80.81 117 THR A N 1
ATOM 927 C CA . THR A 1 117 ? -0.338 0.897 -23.492 1.00 80.81 117 THR A CA 1
ATOM 928 C C . THR A 1 117 ? 0.459 -0.060 -22.613 1.00 80.81 117 THR A C 1
ATOM 930 O O . THR A 1 117 ? 0.963 -1.084 -23.079 1.00 80.81 117 THR A O 1
ATOM 933 N N . LEU A 1 118 ? 0.584 0.268 -21.327 1.00 81.62 118 LEU A N 1
ATOM 934 C CA . LEU A 1 118 ? 1.261 -0.575 -20.349 1.00 81.62 118 LEU A CA 1
ATOM 935 C C . LEU A 1 118 ? 0.313 -0.901 -19.205 1.00 81.62 118 LEU A C 1
ATOM 937 O O . LEU A 1 118 ? -0.180 -0.015 -18.503 1.00 81.62 118 LEU A O 1
ATOM 941 N N . ARG A 1 119 ? 0.085 -2.191 -18.977 1.00 84.38 119 ARG A N 1
ATOM 942 C CA . ARG A 1 119 ? -0.656 -2.650 -17.809 1.00 84.38 119 ARG A CA 1
ATOM 943 C C . ARG A 1 119 ? 0.322 -3.035 -16.716 1.00 84.38 119 ARG A C 1
ATOM 945 O O . ARG A 1 119 ? 1.116 -3.960 -16.879 1.00 84.38 119 ARG A O 1
ATOM 952 N N . LEU A 1 120 ? 0.254 -2.312 -15.605 1.00 87.38 120 LEU A N 1
ATOM 953 C CA . LEU A 1 120 ? 1.191 -2.459 -14.506 1.00 87.38 120 LEU A CA 1
ATOM 954 C C . LEU A 1 120 ? 0.506 -2.445 -13.145 1.00 87.38 120 LEU A C 1
ATOM 956 O O . LEU A 1 120 ? -0.517 -1.791 -12.939 1.00 87.38 120 LEU A O 1
ATOM 960 N N . PHE A 1 121 ? 1.113 -3.117 -12.179 1.00 89.19 121 PHE A N 1
ATOM 961 C CA . PHE A 1 121 ? 0.827 -2.892 -10.766 1.00 89.19 121 PHE A CA 1
ATOM 962 C C . PHE A 1 121 ? 2.134 -2.652 -10.013 1.00 89.19 121 PHE A C 1
ATOM 964 O O . PHE A 1 121 ? 3.223 -2.969 -10.488 1.00 89.19 121 PHE A O 1
ATOM 971 N N . THR A 1 122 ? 2.042 -2.046 -8.831 1.00 86.38 122 THR A N 1
ATOM 972 C CA . THR A 1 122 ? 3.219 -1.762 -8.004 1.00 86.38 122 THR A CA 1
ATOM 973 C C . THR A 1 122 ? 3.092 -2.457 -6.660 1.00 86.38 122 THR A C 1
ATOM 975 O O . THR A 1 122 ? 2.153 -2.196 -5.901 1.00 86.38 122 THR A O 1
ATOM 978 N N . PHE A 1 123 ? 4.071 -3.291 -6.325 1.00 85.88 123 PHE A N 1
ATOM 979 C CA . PHE A 1 123 ? 4.165 -3.960 -5.034 1.00 85.88 123 PHE A CA 1
ATOM 980 C C . PHE A 1 123 ? 5.567 -3.775 -4.457 1.00 85.88 123 PHE A C 1
ATOM 982 O O . PHE A 1 123 ? 6.552 -3.912 -5.165 1.00 85.88 123 PHE A O 1
ATOM 989 N N . ARG A 1 124 ? 5.661 -3.383 -3.178 1.00 81.19 124 ARG A N 1
ATOM 990 C CA . ARG A 1 124 ? 6.939 -3.074 -2.499 1.00 81.19 124 ARG A CA 1
ATOM 991 C C . ARG A 1 124 ? 7.887 -2.165 -3.302 1.00 81.19 124 ARG A C 1
ATOM 993 O O . ARG A 1 124 ? 9.091 -2.344 -3.267 1.00 81.19 124 ARG A O 1
ATOM 1000 N N . LYS A 1 125 ? 7.328 -1.162 -3.994 1.00 77.88 125 LYS A N 1
ATOM 1001 C CA . LYS A 1 125 ? 8.048 -0.228 -4.888 1.00 77.88 125 LYS A CA 1
ATOM 1002 C C . LYS A 1 125 ? 8.613 -0.850 -6.173 1.00 77.88 125 LYS A C 1
ATOM 1004 O O . LYS A 1 125 ? 9.152 -0.111 -6.982 1.00 77.88 125 LYS A O 1
ATOM 1009 N N . LEU A 1 126 ? 8.394 -2.140 -6.411 1.00 82.94 126 LEU A N 1
ATOM 1010 C CA . LEU A 1 126 ? 8.674 -2.802 -7.680 1.00 82.94 126 LEU A CA 1
ATOM 1011 C C . LEU A 1 126 ? 7.462 -2.690 -8.605 1.00 82.94 126 LEU A C 1
ATOM 1013 O O . LEU A 1 126 ? 6.314 -2.845 -8.168 1.00 82.94 126 LEU A O 1
ATOM 1017 N N . LYS A 1 127 ? 7.720 -2.386 -9.876 1.00 85.75 127 LYS A N 1
ATOM 1018 C CA . LYS A 1 127 ? 6.710 -2.358 -10.934 1.00 85.75 127 LYS A CA 1
ATOM 1019 C C . LYS A 1 127 ? 6.663 -3.725 -11.606 1.00 85.75 127 LYS A C 1
ATOM 1021 O O . LYS A 1 127 ? 7.687 -4.223 -12.057 1.00 85.75 127 LYS A O 1
ATOM 1026 N N . TYR A 1 128 ? 5.467 -4.277 -11.711 1.00 86.81 128 TYR A N 1
ATOM 1027 C CA . TYR A 1 128 ? 5.199 -5.515 -12.426 1.00 86.81 128 TYR A CA 1
ATOM 1028 C C . TYR A 1 128 ? 4.402 -5.175 -13.667 1.00 86.81 128 TYR A C 1
ATOM 1030 O O . TYR A 1 128 ? 3.388 -4.479 -13.573 1.00 86.81 128 TYR A O 1
ATOM 1038 N N . VAL A 1 129 ? 4.865 -5.657 -14.811 1.00 88.06 129 VAL A N 1
ATOM 1039 C CA . VAL A 1 129 ? 4.275 -5.400 -16.121 1.00 88.06 129 VAL A CA 1
ATOM 1040 C C . VAL A 1 129 ? 3.652 -6.682 -16.649 1.00 88.06 129 VAL A C 1
ATOM 1042 O O . VAL A 1 129 ? 4.231 -7.758 -16.512 1.00 88.06 129 VAL A O 1
ATOM 1045 N N . TRP A 1 130 ? 2.467 -6.572 -17.242 1.00 86.00 130 TRP A N 1
ATOM 1046 C CA . TRP A 1 130 ? 1.810 -7.690 -17.907 1.00 86.00 130 TRP A CA 1
ATOM 1047 C C . TRP A 1 130 ? 2.346 -7.870 -19.328 1.00 86.00 130 TRP A C 1
ATOM 1049 O O . TRP A 1 130 ? 2.264 -6.948 -20.140 1.00 86.00 130 TRP A O 1
ATOM 1059 N N . LEU A 1 131 ? 2.849 -9.065 -19.637 1.00 82.06 131 LEU A N 1
ATOM 1060 C CA . LEU A 1 131 ? 3.249 -9.463 -20.984 1.00 82.06 131 LEU A CA 1
ATOM 1061 C C . LEU A 1 131 ? 2.209 -10.422 -21.566 1.00 82.06 131 LEU A C 1
ATOM 1063 O O . LEU A 1 131 ? 2.074 -11.555 -21.102 1.00 82.06 131 LEU A O 1
ATOM 1067 N N . GLU A 1 132 ? 1.508 -9.987 -22.613 1.00 79.50 132 GLU A N 1
ATOM 1068 C CA . GLU A 1 132 ? 0.460 -10.787 -23.263 1.00 79.50 132 GLU A CA 1
ATOM 1069 C C . GLU A 1 132 ? 1.010 -12.074 -23.891 1.00 79.50 132 GLU A C 1
ATOM 1071 O O . GLU A 1 132 ? 0.400 -13.129 -23.753 1.00 79.50 132 GLU A O 1
ATOM 1076 N N . GLU A 1 133 ? 2.204 -12.025 -24.488 1.00 76.62 133 GLU A N 1
ATOM 1077 C CA . GLU A 1 133 ? 2.836 -13.185 -25.139 1.00 76.62 133 GLU A CA 1
ATOM 1078 C C . GLU A 1 133 ? 3.173 -14.315 -24.164 1.00 76.62 133 GLU A C 1
ATOM 1080 O O . GLU A 1 133 ? 3.062 -15.491 -24.502 1.00 76.62 133 GLU A O 1
ATOM 1085 N N . ARG A 1 134 ? 3.592 -13.958 -22.945 1.00 75.19 134 ARG A N 1
ATOM 1086 C CA . ARG A 1 134 ? 3.944 -14.923 -21.893 1.00 75.19 134 ARG A CA 1
ATOM 1087 C C . ARG A 1 134 ? 2.760 -15.243 -20.982 1.00 75.19 134 ARG A C 1
ATOM 1089 O O . ARG A 1 134 ? 2.872 -16.133 -20.140 1.00 75.19 134 ARG A O 1
ATOM 1096 N N . ASN A 1 135 ? 1.646 -14.517 -21.133 1.00 79.56 135 ASN A N 1
ATOM 1097 C CA . ASN A 1 135 ? 0.507 -14.539 -20.217 1.00 79.56 135 ASN A CA 1
ATOM 1098 C C . ASN A 1 135 ? 0.983 -14.440 -18.750 1.00 79.56 135 ASN A C 1
ATOM 1100 O O . ASN A 1 135 ? 0.545 -15.204 -17.880 1.00 79.56 135 ASN A O 1
ATOM 1104 N N . ASP A 1 136 ? 1.967 -13.565 -18.500 1.00 81.69 136 ASP A N 1
ATOM 1105 C CA . ASP A 1 136 ? 2.669 -13.456 -17.220 1.00 81.69 136 ASP A CA 1
ATOM 1106 C C . ASP A 1 136 ? 2.946 -12.020 -16.787 1.00 81.69 136 ASP A C 1
ATOM 1108 O O . ASP A 1 136 ? 3.092 -11.115 -17.610 1.00 81.69 136 ASP A O 1
ATOM 1112 N N . TRP A 1 137 ? 3.050 -11.840 -15.472 1.00 84.12 137 TRP A N 1
ATOM 1113 C CA . TRP A 1 137 ? 3.563 -10.623 -14.869 1.00 84.12 137 TRP A CA 1
ATOM 1114 C C . TRP A 1 137 ? 5.068 -10.750 -14.707 1.00 84.12 137 TRP A C 1
ATOM 1116 O O . TRP A 1 137 ? 5.560 -11.738 -14.181 1.00 84.12 137 TRP A O 1
AT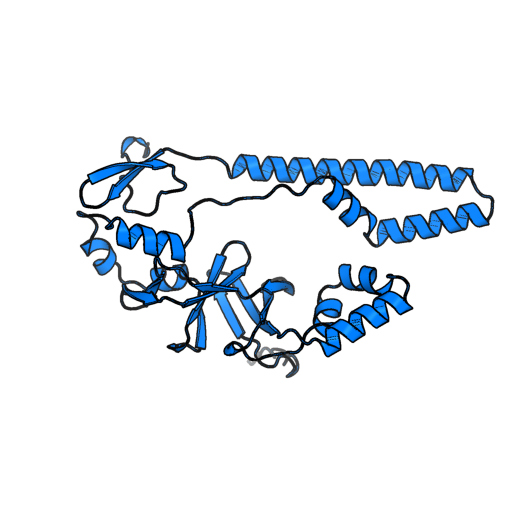OM 1126 N N . VAL A 1 138 ? 5.815 -9.752 -15.149 1.00 84.19 138 VAL 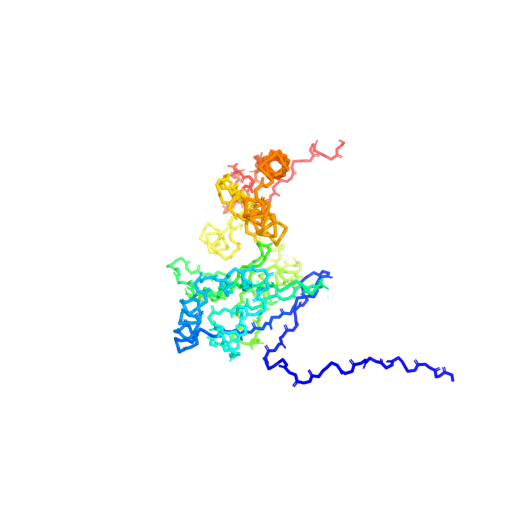A N 1
ATOM 1127 C CA . VAL A 1 138 ? 7.273 -9.780 -15.042 1.00 84.19 138 VAL A CA 1
ATOM 1128 C C . VAL A 1 138 ? 7.762 -8.417 -14.579 1.00 84.19 138 VAL A C 1
ATOM 1130 O O . VAL A 1 138 ? 7.196 -7.378 -14.938 1.00 84.19 138 VAL A O 1
ATOM 1133 N N . THR A 1 139 ? 8.804 -8.409 -13.755 1.00 85.75 139 THR A N 1
ATOM 1134 C CA . THR A 1 139 ? 9.523 -7.179 -13.424 1.00 85.75 139 THR A CA 1
ATOM 1135 C C . THR A 1 139 ? 10.423 -6.821 -14.605 1.00 85.75 139 THR A C 1
ATOM 1137 O O . THR A 1 139 ? 11.179 -7.684 -15.046 1.00 85.75 139 THR A O 1
ATOM 1140 N N . PRO A 1 140 ? 10.436 -5.573 -15.103 1.00 83.69 140 PRO A N 1
ATOM 1141 C CA . PRO A 1 140 ? 11.372 -5.172 -16.157 1.00 83.69 140 PRO A CA 1
ATOM 1142 C C . PRO A 1 140 ? 12.836 -5.532 -15.836 1.00 83.69 140 PRO A C 1
ATOM 1144 O O . PRO A 1 140 ? 13.551 -6.036 -16.694 1.00 83.69 140 PRO A O 1
ATOM 1147 N N . SER A 1 141 ? 13.241 -5.401 -14.567 1.00 81.06 141 SER A N 1
ATOM 1148 C CA . SER A 1 141 ? 14.571 -5.788 -14.077 1.00 81.06 141 SER A CA 1
ATOM 1149 C C . SER A 1 141 ? 14.874 -7.290 -14.178 1.00 81.06 141 SER A C 1
ATOM 1151 O O . SER A 1 141 ? 16.024 -7.662 -14.392 1.00 81.06 141 SER A O 1
ATOM 1153 N N . ASP A 1 142 ? 13.862 -8.156 -14.053 1.00 81.94 142 ASP A N 1
ATOM 1154 C CA . ASP A 1 142 ? 14.030 -9.612 -14.187 1.00 81.94 142 ASP A CA 1
ATOM 1155 C C . ASP A 1 142 ? 14.259 -10.019 -15.651 1.00 81.94 142 ASP A C 1
ATOM 1157 O O . ASP A 1 142 ? 14.810 -11.084 -15.921 1.00 81.94 142 ASP A O 1
ATOM 1161 N N . ILE A 1 143 ? 13.825 -9.190 -16.606 1.00 81.88 143 ILE A N 1
ATOM 1162 C CA . ILE A 1 143 ? 14.081 -9.403 -18.034 1.00 81.88 143 ILE A CA 1
ATOM 1163 C C . ILE A 1 143 ? 15.466 -8.872 -18.397 1.00 81.88 143 ILE A C 1
ATOM 1165 O O . ILE A 1 143 ? 16.197 -9.540 -19.124 1.00 81.88 143 ILE A O 1
ATOM 1169 N N . ASP A 1 144 ? 15.855 -7.714 -17.855 1.00 80.25 144 ASP A N 1
ATOM 1170 C CA . ASP A 1 144 ? 17.187 -7.147 -18.087 1.00 80.25 144 ASP A CA 1
ATOM 1171 C C . ASP A 1 144 ? 18.314 -8.068 -17.616 1.00 80.25 144 ASP A C 1
ATOM 1173 O O . ASP A 1 144 ? 19.355 -8.146 -18.265 1.00 80.25 144 ASP A O 1
ATOM 1177 N N . SER A 1 145 ? 18.109 -8.807 -16.523 1.00 79.31 145 SER A N 1
ATOM 1178 C CA . SER A 1 145 ? 19.098 -9.768 -16.018 1.00 79.31 145 SER A CA 1
ATOM 1179 C C . SER A 1 145 ? 19.354 -10.942 -16.973 1.00 79.31 145 SER A C 1
ATOM 1181 O O . SER A 1 145 ? 20.382 -11.608 -16.863 1.00 79.31 145 SER A O 1
ATOM 1183 N N . GLN A 1 146 ? 18.448 -11.186 -17.924 1.00 80.88 146 GLN A N 1
ATOM 1184 C CA . GLN A 1 146 ? 18.574 -12.234 -18.940 1.00 80.88 146 GLN A CA 1
ATOM 1185 C C . GLN A 1 146 ? 19.304 -11.739 -20.197 1.00 80.88 146 GLN A C 1
ATOM 1187 O O . GLN A 1 146 ? 19.642 -12.549 -21.062 1.00 80.88 146 GLN A O 1
ATOM 1192 N N . ILE A 1 147 ? 19.563 -10.430 -20.311 1.00 81.50 147 ILE A N 1
ATOM 1193 C CA . ILE A 1 147 ? 20.224 -9.842 -21.478 1.00 81.50 147 ILE A CA 1
ATOM 1194 C C . ILE A 1 147 ? 21.701 -10.260 -21.490 1.00 81.50 147 ILE A C 1
ATOM 1196 O O . ILE A 1 147 ? 22.411 -10.085 -20.496 1.00 81.50 147 ILE A O 1
ATOM 1200 N N . PRO A 1 148 ? 22.217 -10.778 -22.618 1.00 80.31 148 PRO A N 1
ATOM 1201 C CA . PRO A 1 148 ? 23.606 -11.196 -22.695 1.00 80.31 148 PRO A CA 1
ATOM 1202 C C . PRO A 1 148 ? 24.559 -9.993 -22.646 1.00 80.31 148 PRO A C 1
ATOM 1204 O O . PRO A 1 148 ? 24.359 -8.988 -23.329 1.00 80.31 148 PRO A O 1
ATOM 1207 N N . VAL A 1 149 ? 25.652 -10.138 -21.890 1.00 78.38 149 VAL A N 1
ATOM 1208 C CA . VAL A 1 149 ? 26.614 -9.060 -21.582 1.00 78.38 149 VAL A CA 1
ATOM 1209 C C . VAL A 1 149 ? 27.165 -8.362 -22.829 1.00 78.38 149 VAL A C 1
ATOM 1211 O O . VAL A 1 149 ? 27.335 -7.149 -22.811 1.00 78.38 149 VAL A O 1
ATOM 1214 N N . HIS A 1 150 ? 27.386 -9.081 -23.936 1.00 78.50 150 HIS A N 1
ATOM 1215 C CA . HIS A 1 150 ? 27.901 -8.476 -25.173 1.00 78.50 150 HIS A CA 1
ATOM 1216 C C . HIS A 1 150 ? 27.009 -7.334 -25.692 1.00 78.50 150 HIS A C 1
ATOM 1218 O O . HIS A 1 150 ? 27.525 -6.317 -26.133 1.00 78.50 150 HIS A O 1
ATOM 1224 N N . ARG A 1 151 ? 25.681 -7.440 -25.542 1.00 76.00 151 ARG A N 1
ATOM 1225 C CA . ARG A 1 151 ? 24.738 -6.382 -25.948 1.00 76.00 151 ARG A CA 1
ATOM 1226 C C . ARG A 1 151 ? 24.811 -5.140 -25.074 1.00 76.00 151 ARG A C 1
ATOM 1228 O O . ARG A 1 151 ? 24.471 -4.050 -25.527 1.00 76.00 151 ARG A O 1
ATOM 1235 N N . LEU A 1 152 ? 25.224 -5.305 -23.820 1.00 75.19 152 LEU A N 1
ATOM 1236 C CA . LEU A 1 152 ? 25.442 -4.186 -22.911 1.00 75.19 152 LEU A CA 1
ATOM 1237 C C . LEU A 1 152 ? 26.730 -3.434 -23.274 1.00 75.19 152 LEU A C 1
ATOM 1239 O O . LEU A 1 152 ? 26.783 -2.222 -23.092 1.00 75.19 152 LEU A O 1
ATOM 1243 N N . LEU A 1 153 ? 27.725 -4.135 -23.832 1.00 77.44 153 LEU A N 1
ATOM 1244 C CA . LEU A 1 153 ? 29.011 -3.564 -24.240 1.00 77.44 153 LEU A CA 1
ATOM 1245 C C . LEU A 1 153 ? 28.928 -2.746 -25.538 1.00 77.44 153 LEU A C 1
ATOM 1247 O O . LEU A 1 153 ? 29.653 -1.766 -25.671 1.00 77.44 153 LEU A O 1
ATOM 1251 N N . ASP A 1 154 ? 28.006 -3.085 -26.445 1.00 73.69 154 ASP A N 1
ATOM 1252 C CA . ASP A 1 154 ? 27.856 -2.426 -27.756 1.00 73.69 154 ASP A CA 1
ATOM 1253 C C . ASP A 1 154 ? 27.627 -0.897 -27.676 1.00 73.69 154 ASP A C 1
ATOM 1255 O O . ASP A 1 154 ? 27.915 -0.185 -28.632 1.00 73.69 154 ASP A O 1
ATOM 1259 N N . ASN A 1 155 ? 27.097 -0.379 -26.558 1.00 68.50 155 ASN A N 1
ATOM 1260 C CA . ASN A 1 155 ? 26.723 1.037 -26.398 1.00 68.50 155 ASN A CA 1
ATOM 1261 C C . ASN A 1 155 ? 27.460 1.744 -25.245 1.00 68.50 155 ASN A C 1
ATOM 1263 O O . ASN A 1 155 ? 27.000 2.787 -24.768 1.00 68.50 155 ASN A O 1
ATOM 1267 N N . VAL A 1 156 ? 28.573 1.182 -24.761 1.00 71.62 156 VAL A N 1
ATOM 1268 C CA . VAL A 1 156 ? 29.334 1.770 -23.642 1.00 71.62 156 VAL A CA 1
ATOM 1269 C C . VAL A 1 156 ? 29.934 3.122 -24.033 1.00 71.62 156 VAL A C 1
ATOM 1271 O O . VAL A 1 156 ? 29.839 4.067 -23.253 1.00 71.62 156 VAL A O 1
ATOM 1274 N N . ASP A 1 157 ? 30.452 3.236 -25.258 1.00 68.44 157 ASP A N 1
ATOM 1275 C CA . ASP A 1 157 ? 31.186 4.422 -25.717 1.00 68.44 157 ASP A CA 1
ATOM 1276 C C . ASP A 1 157 ? 30.269 5.606 -26.070 1.00 68.44 157 ASP A C 1
ATOM 1278 O O . ASP A 1 157 ? 30.643 6.767 -25.913 1.00 68.44 157 ASP A O 1
ATOM 1282 N N . THR A 1 158 ? 29.046 5.334 -26.535 1.00 71.25 158 THR A N 1
ATOM 1283 C CA . THR A 1 158 ? 28.082 6.366 -26.959 1.00 71.25 158 THR A CA 1
ATOM 1284 C C . THR A 1 158 ? 27.043 6.702 -25.887 1.00 71.25 158 THR A C 1
ATOM 1286 O O . THR A 1 158 ? 26.409 7.756 -25.949 1.00 71.25 158 THR A O 1
ATOM 1289 N N . GLY A 1 159 ? 26.845 5.832 -24.892 1.00 77.31 159 GLY A N 1
ATOM 1290 C CA . GLY A 1 159 ? 25.785 5.983 -23.895 1.00 77.31 159 GLY A CA 1
ATOM 1291 C C . GLY A 1 159 ? 24.374 5.870 -24.492 1.00 77.31 159 GLY A C 1
ATOM 1292 O O . GLY A 1 159 ? 24.179 5.461 -25.639 1.00 77.31 159 GLY A O 1
ATOM 1293 N N . LEU A 1 160 ? 23.353 6.220 -23.701 1.00 78.38 160 LEU A N 1
ATOM 1294 C CA . LEU A 1 160 ? 21.955 6.188 -24.150 1.00 78.38 160 LEU A CA 1
ATOM 1295 C C . LEU A 1 160 ? 21.553 7.502 -24.833 1.00 78.38 160 LEU A C 1
ATOM 1297 O O . LEU A 1 160 ? 21.847 8.587 -24.334 1.00 78.38 160 LEU A O 1
ATOM 1301 N N . ASN A 1 161 ? 20.775 7.396 -25.913 1.00 82.12 161 ASN A N 1
ATOM 1302 C CA . ASN A 1 161 ? 20.082 8.538 -26.513 1.00 82.12 161 ASN A CA 1
ATOM 1303 C C . ASN A 1 161 ? 19.020 9.103 -25.543 1.00 82.12 161 ASN A C 1
ATOM 1305 O O . ASN A 1 161 ? 18.356 8.345 -24.831 1.00 82.12 161 ASN A O 1
ATOM 1309 N N . VAL A 1 162 ? 18.809 10.420 -25.564 1.00 80.38 162 VAL A N 1
ATOM 1310 C CA . VAL A 1 162 ? 17.860 11.165 -24.719 1.00 80.38 162 VAL A CA 1
ATOM 1311 C C . VAL A 1 162 ? 16.427 10.644 -24.858 1.00 80.38 162 VAL A C 1
ATOM 1313 O O . VAL A 1 162 ? 15.723 10.491 -23.858 1.00 80.38 162 VAL A O 1
ATOM 1316 N N . GLU A 1 163 ? 15.987 10.313 -26.073 1.00 82.25 163 GLU A N 1
ATOM 1317 C CA . GLU A 1 163 ? 14.640 9.769 -26.286 1.00 82.25 163 GLU A CA 1
ATOM 1318 C C . GLU A 1 163 ? 14.486 8.367 -25.689 1.00 82.25 163 GLU A C 1
ATOM 1320 O O . GLU A 1 163 ? 13.503 8.082 -25.007 1.00 82.25 163 GLU A O 1
ATOM 1325 N N . THR A 1 164 ? 15.482 7.502 -25.892 1.00 81.19 164 THR A N 1
ATOM 1326 C CA . THR A 1 164 ? 15.513 6.152 -25.310 1.00 81.19 164 THR A CA 1
ATOM 1327 C C . THR A 1 164 ? 15.597 6.213 -23.789 1.00 81.19 164 THR A C 1
ATOM 1329 O O . THR A 1 164 ? 14.897 5.471 -23.102 1.00 81.19 164 THR A O 1
ATOM 1332 N N . HIS A 1 165 ? 16.380 7.147 -23.247 1.00 82.19 165 HIS A N 1
ATOM 1333 C CA . HIS A 1 165 ? 16.422 7.424 -21.817 1.00 82.19 165 HIS A CA 1
ATOM 1334 C C . HIS A 1 165 ? 15.042 7.825 -21.290 1.00 82.19 165 HIS A C 1
ATOM 1336 O O . HIS A 1 165 ? 14.585 7.251 -20.307 1.00 82.19 165 HIS A O 1
ATOM 1342 N N . LYS A 1 166 ? 14.330 8.735 -21.968 1.00 82.94 166 LYS A N 1
ATOM 1343 C CA . LYS A 1 166 ? 12.981 9.159 -21.562 1.00 82.94 166 LYS A CA 1
ATOM 1344 C C . LYS A 1 166 ? 11.985 7.991 -21.547 1.00 82.94 166 LYS A C 1
ATOM 1346 O O . LYS A 1 166 ? 11.220 7.857 -20.592 1.00 82.94 166 LYS A O 1
ATOM 1351 N N . ARG A 1 167 ? 12.016 7.116 -22.557 1.00 83.19 167 ARG A N 1
ATOM 1352 C CA . ARG A 1 167 ? 11.143 5.924 -22.623 1.00 83.19 167 ARG A CA 1
ATOM 1353 C C . ARG A 1 167 ? 11.463 4.896 -21.537 1.00 83.19 167 ARG A C 1
ATOM 1355 O O . ARG A 1 167 ? 10.552 4.340 -20.914 1.00 83.19 167 ARG A O 1
ATOM 1362 N N . ARG A 1 168 ? 12.749 4.679 -21.245 1.00 83.44 168 ARG A N 1
ATOM 1363 C CA . ARG A 1 168 ? 13.177 3.827 -20.124 1.00 83.44 168 ARG A CA 1
ATOM 1364 C C . ARG A 1 168 ? 12.799 4.449 -18.781 1.00 83.44 168 ARG A C 1
ATOM 1366 O O . ARG A 1 168 ? 12.205 3.763 -17.958 1.00 83.44 168 ARG A O 1
ATOM 1373 N N . MET A 1 169 ? 13.019 5.746 -18.587 1.00 83.38 169 MET A N 1
ATOM 1374 C CA . MET A 1 169 ? 12.612 6.466 -17.376 1.00 83.38 169 MET A CA 1
ATOM 1375 C C . MET A 1 169 ? 11.107 6.323 -17.113 1.00 83.38 169 MET A C 1
ATOM 1377 O O . MET A 1 169 ? 10.692 6.118 -15.977 1.00 83.38 169 MET A O 1
ATOM 1381 N N . ASN A 1 170 ? 10.278 6.328 -18.158 1.00 82.94 170 ASN A N 1
ATOM 1382 C CA . ASN A 1 170 ? 8.844 6.076 -18.021 1.00 82.94 170 ASN A CA 1
ATOM 1383 C C . ASN A 1 170 ? 8.536 4.639 -17.542 1.00 82.94 170 ASN A C 1
ATOM 1385 O O . ASN A 1 170 ? 7.715 4.407 -16.649 1.00 82.94 170 ASN A O 1
ATOM 1389 N N . THR A 1 171 ? 9.258 3.665 -18.097 1.00 81.75 171 THR A N 1
ATOM 1390 C CA . THR A 1 171 ? 9.084 2.234 -17.807 1.00 81.75 171 THR A CA 1
ATOM 1391 C C . THR A 1 171 ? 9.557 1.887 -16.391 1.00 81.75 171 THR A C 1
ATOM 1393 O O . THR A 1 171 ? 8.758 1.450 -15.555 1.00 81.75 171 THR A O 1
ATOM 1396 N N . TYR A 1 172 ? 10.821 2.164 -16.063 1.00 82.50 172 TYR A N 1
ATOM 1397 C CA . TYR A 1 172 ? 11.422 1.846 -14.759 1.00 82.50 172 TYR A CA 1
ATOM 1398 C C . TYR A 1 172 ? 10.987 2.833 -13.671 1.00 82.50 172 TYR A C 1
ATOM 1400 O O . TYR A 1 172 ? 10.657 2.434 -12.555 1.00 82.50 172 TYR A O 1
ATOM 1408 N N . GLY A 1 173 ? 10.776 4.098 -14.026 1.00 82.19 173 GLY A N 1
ATOM 1409 C CA . GLY A 1 173 ? 10.588 5.189 -13.073 1.00 82.19 173 GLY A CA 1
ATOM 1410 C C . GLY A 1 173 ? 11.918 5.795 -12.639 1.00 82.19 173 GLY A C 1
ATOM 1411 O O . GLY A 1 173 ? 12.989 5.284 -12.953 1.00 82.19 173 GLY A O 1
ATOM 1412 N N . GLU A 1 174 ? 11.822 6.891 -11.898 1.00 79.75 174 GLU A N 1
ATOM 1413 C CA . GLU A 1 174 ? 12.975 7.576 -11.323 1.00 79.75 174 GLU A CA 1
ATOM 1414 C C . GLU A 1 174 ? 13.693 6.709 -10.283 1.00 79.75 174 GLU A C 1
ATOM 1416 O O . GLU A 1 174 ? 13.061 5.961 -9.526 1.00 79.75 174 GLU A O 1
ATOM 1421 N N . ASN A 1 175 ? 15.014 6.868 -10.191 1.00 76.56 175 ASN A N 1
ATOM 1422 C CA . ASN A 1 175 ? 15.855 6.146 -9.241 1.00 76.56 175 ASN A CA 1
ATOM 1423 C C . ASN A 1 175 ? 15.801 6.796 -7.847 1.00 76.56 175 ASN A C 1
ATOM 1425 O O . ASN A 1 175 ? 16.809 7.233 -7.293 1.00 76.56 175 ASN A O 1
ATOM 1429 N N . HIS A 1 176 ? 14.599 6.913 -7.280 1.00 73.75 176 HIS A N 1
ATOM 1430 C CA . HIS A 1 176 ? 14.402 7.449 -5.939 1.00 73.75 176 HIS A CA 1
ATOM 1431 C C . HIS A 1 176 ? 13.373 6.631 -5.153 1.00 73.75 176 HIS A C 1
ATOM 1433 O O . HIS A 1 176 ? 12.267 6.325 -5.607 1.00 73.75 176 HIS A O 1
ATOM 1439 N N . ILE A 1 177 ? 13.703 6.304 -3.905 1.00 75.19 177 ILE A N 1
ATOM 1440 C CA . ILE A 1 177 ? 12.783 5.598 -3.012 1.00 75.19 177 ILE A CA 1
ATOM 1441 C C . ILE A 1 177 ? 12.015 6.641 -2.190 1.00 75.19 177 ILE A C 1
ATOM 1443 O O . ILE A 1 177 ? 12.402 7.021 -1.088 1.00 75.19 177 ILE A O 1
ATOM 1447 N N . LEU A 1 178 ? 10.877 7.117 -2.710 1.00 69.25 178 LEU A N 1
ATOM 1448 C CA . LEU A 1 178 ? 10.046 8.078 -1.975 1.00 69.25 178 LEU A CA 1
ATOM 1449 C C . LEU A 1 178 ? 9.265 7.396 -0.837 1.00 69.25 178 LEU A C 1
ATOM 1451 O O . LEU A 1 178 ? 8.271 6.685 -1.070 1.00 69.25 178 LEU A O 1
ATOM 1455 N N . VAL A 1 179 ? 9.644 7.678 0.409 1.00 74.75 179 VAL A N 1
ATOM 1456 C CA . VAL A 1 179 ? 8.840 7.340 1.594 1.00 74.75 179 VAL A CA 1
ATOM 1457 C C . VAL A 1 179 ? 7.949 8.530 1.955 1.00 74.75 179 VAL A C 1
ATOM 1459 O O . VAL A 1 179 ? 8.408 9.547 2.477 1.00 74.75 179 VAL A O 1
ATOM 1462 N N . LYS A 1 180 ? 6.645 8.412 1.670 1.00 75.38 180 LYS A N 1
ATOM 1463 C CA . LYS A 1 180 ? 5.654 9.417 2.077 1.00 75.38 180 LYS A CA 1
ATOM 1464 C C . LYS A 1 180 ? 5.368 9.269 3.567 1.00 75.38 180 LYS A C 1
ATOM 1466 O O . LYS A 1 180 ? 4.839 8.251 4.004 1.00 75.38 180 LYS A O 1
ATOM 1471 N N . LEU A 1 181 ? 5.694 10.314 4.316 1.00 78.88 181 LEU A N 1
ATOM 1472 C CA . LEU A 1 181 ? 5.332 10.460 5.717 1.00 78.88 181 LEU A CA 1
ATOM 1473 C C . LEU A 1 181 ? 3.808 10.551 5.839 1.00 78.88 181 LEU A C 1
ATOM 1475 O O . LEU A 1 181 ? 3.196 11.465 5.284 1.00 78.88 181 LEU A O 1
ATOM 1479 N N . LYS A 1 182 ? 3.192 9.629 6.580 1.00 82.38 182 LYS A N 1
ATOM 1480 C CA . LYS A 1 182 ? 1.752 9.698 6.856 1.00 82.38 182 LYS A CA 1
ATOM 1481 C C . LYS A 1 182 ? 1.465 10.867 7.813 1.00 82.38 182 LYS A C 1
ATOM 1483 O O . LYS A 1 182 ? 2.326 11.194 8.640 1.00 82.38 182 LYS A O 1
ATOM 1488 N N . PRO A 1 183 ? 0.312 11.546 7.700 1.00 87.06 183 PRO A N 1
ATOM 1489 C CA . PRO A 1 183 ? -0.047 12.613 8.627 1.00 87.06 183 PRO A CA 1
ATOM 1490 C C . PRO A 1 183 ? -0.385 12.025 10.002 1.00 87.06 183 PRO A C 1
ATOM 1492 O O . PRO A 1 183 ? -0.953 10.938 10.091 1.00 87.06 183 PRO A O 1
ATOM 1495 N N . ILE A 1 184 ? -0.060 12.762 11.069 1.00 86.00 184 ILE A N 1
ATOM 1496 C CA . ILE A 1 184 ? -0.207 12.308 12.466 1.00 86.00 184 ILE A CA 1
ATOM 1497 C C . ILE A 1 184 ? -1.649 11.878 12.754 1.00 86.00 184 ILE A C 1
ATOM 1499 O O . ILE A 1 184 ? -1.870 10.835 13.354 1.00 86.00 184 ILE A O 1
ATOM 1503 N N . LEU A 1 185 ? -2.628 12.626 12.240 1.00 86.94 185 LEU A N 1
ATOM 1504 C CA . LEU A 1 185 ? -4.044 12.315 12.410 1.00 86.94 185 LEU A CA 1
ATOM 1505 C C . LEU A 1 185 ? -4.405 10.919 11.872 1.00 86.94 185 LEU A C 1
ATOM 1507 O O . LEU A 1 185 ? -5.127 10.175 12.524 1.00 86.94 185 LEU A O 1
ATOM 1511 N N . THR A 1 186 ? -3.859 10.523 10.717 1.00 86.44 186 THR A N 1
ATOM 1512 C CA . THR A 1 186 ? -4.082 9.179 10.163 1.00 86.44 186 THR A CA 1
ATOM 1513 C C . THR A 1 186 ? -3.423 8.092 11.010 1.00 86.44 186 THR A C 1
ATOM 1515 O O . THR A 1 186 ? -3.973 6.997 11.089 1.00 86.44 186 THR A O 1
ATOM 1518 N N . LEU A 1 187 ? -2.279 8.367 11.651 1.00 86.00 187 LEU A N 1
ATOM 1519 C CA . LEU A 1 187 ? -1.672 7.422 12.597 1.00 86.00 187 LEU A CA 1
ATOM 1520 C C . LEU A 1 187 ? -2.571 7.244 13.822 1.00 86.00 187 LEU A C 1
ATOM 1522 O O . LEU A 1 187 ? -2.896 6.114 14.161 1.00 86.00 187 LEU A O 1
ATOM 1526 N N . VAL A 1 188 ? -3.025 8.349 14.419 1.00 86.62 188 VAL A N 1
ATOM 1527 C CA . VAL A 1 188 ? -3.897 8.331 15.602 1.00 86.62 188 VAL A CA 1
ATOM 1528 C C . VAL A 1 188 ? -5.200 7.590 15.310 1.00 86.62 188 VAL A C 1
ATOM 1530 O O . VAL A 1 188 ? -5.576 6.716 16.078 1.00 86.62 188 VAL A O 1
ATOM 1533 N N . PHE A 1 189 ? -5.871 7.871 14.186 1.00 87.88 189 PHE A N 1
ATOM 1534 C CA . PHE A 1 189 ? -7.101 7.154 13.823 1.00 87.88 189 PHE A CA 1
ATOM 1535 C C . PHE A 1 189 ? -6.868 5.667 13.578 1.00 87.88 189 PHE A C 1
ATOM 1537 O O . PHE A 1 189 ? -7.688 4.845 13.981 1.00 87.88 189 PHE A O 1
ATOM 1544 N N . LYS A 1 190 ? -5.761 5.313 12.915 1.00 86.12 190 LYS A N 1
ATOM 1545 C CA . LYS A 1 190 ? -5.415 3.909 12.695 1.00 86.12 190 LYS A CA 1
ATOM 1546 C C . LYS A 1 190 ? -5.218 3.184 14.028 1.00 86.12 190 LYS A C 1
ATOM 1548 O O . LYS A 1 190 ? -5.694 2.062 14.167 1.00 86.12 190 LYS A O 1
ATOM 1553 N N . GLU A 1 191 ? -4.545 3.827 14.976 1.00 86.19 191 GLU A N 1
ATOM 1554 C CA . GLU A 1 191 ? -4.282 3.252 16.292 1.00 86.19 191 GLU A CA 1
ATOM 1555 C C . GLU A 1 191 ? -5.556 3.188 17.143 1.00 86.19 191 GLU A C 1
ATOM 1557 O O . GLU A 1 191 ? -5.850 2.157 17.730 1.00 86.19 191 GLU A O 1
ATOM 1562 N N . ALA A 1 192 ? -6.402 4.220 17.115 1.00 84.69 192 ALA A N 1
ATOM 1563 C CA . ALA A 1 192 ? -7.666 4.248 17.854 1.00 84.69 192 ALA A CA 1
ATOM 1564 C C . ALA A 1 192 ? -8.662 3.153 17.421 1.00 84.69 192 ALA A C 1
ATOM 1566 O O . ALA A 1 192 ? -9.472 2.701 18.228 1.00 84.69 192 ALA A O 1
ATOM 1567 N N . ILE A 1 193 ? -8.605 2.714 16.158 1.00 86.44 193 ILE A N 1
ATOM 1568 C CA . ILE A 1 193 ? -9.428 1.611 15.633 1.00 86.44 193 ILE A CA 1
ATOM 1569 C C . ILE A 1 193 ? -8.807 0.243 15.968 1.00 86.44 193 ILE A C 1
ATOM 1571 O O . ILE A 1 193 ? -9.427 -0.787 15.717 1.00 86.44 193 ILE A O 1
ATOM 1575 N N . SER A 1 194 ? -7.604 0.184 16.545 1.00 87.12 194 SER A N 1
ATOM 1576 C CA . SER A 1 194 ? -6.994 -1.076 16.975 1.00 87.12 194 SER A CA 1
ATOM 1577 C C . SER A 1 194 ? -7.915 -1.820 17.958 1.00 87.12 194 SER A C 1
ATOM 1579 O O . SER A 1 194 ? -8.525 -1.181 18.824 1.00 87.12 194 SER A O 1
ATOM 1581 N N . PRO A 1 195 ? -8.013 -3.163 17.876 1.00 86.88 195 PRO A N 1
ATOM 1582 C CA . PRO A 1 195 ? -8.886 -3.960 18.741 1.00 86.88 195 PRO A CA 1
ATOM 1583 C C . PRO A 1 195 ? -8.741 -3.649 20.235 1.00 86.88 195 PRO A C 1
ATOM 1585 O O . PRO A 1 195 ? -9.732 -3.638 20.963 1.00 86.88 195 PRO A O 1
ATOM 1588 N N . PHE A 1 196 ? -7.516 -3.352 20.675 1.00 87.81 196 PHE A N 1
ATOM 1589 C CA . PHE A 1 196 ? -7.210 -2.987 22.055 1.00 87.81 196 PHE A CA 1
ATOM 1590 C C . PHE A 1 196 ? -7.948 -1.715 22.504 1.00 87.81 196 PHE A C 1
ATOM 1592 O O . PHE A 1 196 ? -8.641 -1.731 23.521 1.00 87.81 196 PHE A O 1
ATOM 1599 N N . TYR A 1 197 ? -7.869 -0.634 21.725 1.00 88.75 197 TYR A N 1
ATOM 1600 C CA . TYR A 1 197 ? -8.488 0.644 22.086 1.00 88.75 197 TYR A CA 1
ATOM 1601 C C . TYR A 1 197 ? -10.016 0.604 21.964 1.00 88.75 197 TYR A C 1
ATOM 1603 O O . TYR A 1 197 ? -10.705 1.227 22.772 1.00 88.75 197 TYR A O 1
ATOM 1611 N N . ILE A 1 198 ? -10.568 -0.187 21.037 1.00 89.00 198 ILE A N 1
ATOM 1612 C CA . ILE A 1 198 ? -12.022 -0.419 20.985 1.00 89.00 198 ILE A CA 1
ATOM 1613 C C . ILE A 1 198 ? -12.500 -1.119 22.259 1.00 89.00 198 ILE A C 1
ATOM 1615 O O . ILE A 1 198 ? -13.473 -0.683 22.876 1.00 89.00 198 ILE A O 1
ATOM 1619 N N . PHE A 1 199 ? -11.784 -2.157 22.699 1.00 89.50 199 PHE A N 1
ATOM 1620 C CA . PHE A 1 199 ? -12.087 -2.823 23.964 1.00 89.50 199 PHE A CA 1
ATOM 1621 C C . PHE A 1 199 ? -11.953 -1.869 25.162 1.00 89.50 199 PHE A C 1
ATOM 1623 O O . PHE A 1 199 ? -12.753 -1.926 26.100 1.00 89.50 199 PHE A O 1
ATOM 1630 N N . GLN A 1 200 ? -10.985 -0.952 25.116 1.00 91.31 200 GLN A N 1
ATOM 1631 C CA . GLN A 1 200 ? -10.788 0.050 26.156 1.00 91.31 200 GLN A CA 1
ATOM 1632 C C . GLN A 1 200 ? -11.952 1.044 26.239 1.00 91.31 200 GLN A C 1
ATOM 1634 O O . GLN A 1 200 ? -12.407 1.335 27.343 1.00 91.31 200 GLN A O 1
ATOM 1639 N N . ILE A 1 201 ? -12.499 1.495 25.104 1.00 90.81 201 ILE A N 1
ATOM 1640 C CA . ILE A 1 201 ? -13.706 2.339 25.080 1.00 90.81 201 ILE A CA 1
ATOM 1641 C C . ILE A 1 201 ? -14.892 1.591 25.699 1.00 90.81 201 ILE A C 1
ATOM 1643 O O . ILE A 1 201 ? -15.541 2.130 26.593 1.00 90.81 201 ILE A O 1
ATOM 1647 N N . CYS A 1 202 ? -15.136 0.337 25.298 1.00 91.81 202 CYS A N 1
ATOM 1648 C CA . CYS A 1 202 ? -16.207 -0.480 25.880 1.00 91.81 202 CYS A CA 1
ATOM 1649 C C . CYS A 1 202 ? -16.040 -0.652 27.397 1.00 91.81 202 CYS A C 1
ATOM 1651 O O . CYS A 1 202 ? -17.010 -0.533 28.144 1.00 91.81 202 CYS A O 1
ATOM 1653 N N . SER A 1 203 ? -14.807 -0.887 27.849 1.00 92.06 203 SER A N 1
ATOM 1654 C CA . SER A 1 203 ? -14.483 -1.023 29.270 1.00 92.06 203 SER A CA 1
ATOM 1655 C C . SER A 1 203 ? -14.774 0.270 30.030 1.00 92.06 203 SER A C 1
ATOM 1657 O O . SER A 1 203 ? -15.449 0.239 31.054 1.00 92.06 203 SER A O 1
ATOM 1659 N N . VAL A 1 204 ? -14.326 1.420 29.517 1.00 93.50 204 VAL A N 1
ATOM 1660 C CA . VAL A 1 204 ? -14.601 2.738 30.111 1.00 93.50 204 VAL A CA 1
ATOM 1661 C C . VAL A 1 204 ? -16.106 2.995 30.197 1.00 93.50 204 VAL A C 1
ATOM 1663 O O . VAL A 1 204 ? -16.581 3.420 31.247 1.00 93.50 204 VAL A O 1
ATOM 1666 N N . THR A 1 205 ? -16.868 2.696 29.139 1.00 92.19 205 THR A N 1
ATOM 1667 C CA . THR A 1 205 ? -18.333 2.827 29.150 1.00 92.19 205 THR A CA 1
ATOM 1668 C C . THR A 1 205 ? -18.973 1.971 30.242 1.00 92.19 205 THR A C 1
ATOM 1670 O O . THR A 1 205 ? -19.841 2.470 30.954 1.00 92.19 205 THR A O 1
ATOM 1673 N N . LEU A 1 206 ? -18.525 0.726 30.422 1.00 93.06 206 LEU A N 1
ATOM 1674 C CA . LEU A 1 206 ? -19.030 -0.166 31.469 1.00 93.06 206 LEU A CA 1
ATOM 1675 C C . LEU A 1 206 ? -18.771 0.417 32.868 1.00 93.06 206 LEU A C 1
ATOM 1677 O O . LEU A 1 206 ? -19.706 0.563 33.651 1.00 93.06 206 LEU A O 1
ATOM 1681 N N . TRP A 1 207 ? -17.540 0.854 33.152 1.00 93.19 207 TRP A N 1
ATOM 1682 C CA . TRP A 1 207 ? -17.197 1.471 34.442 1.00 93.19 207 TRP A CA 1
ATOM 1683 C C . TRP A 1 207 ? -17.980 2.764 34.717 1.00 93.19 207 TRP A C 1
ATOM 1685 O O . TRP A 1 207 ? -18.301 3.054 35.870 1.00 93.19 207 TRP A O 1
ATOM 1695 N N . PHE A 1 208 ? -18.309 3.538 33.677 1.00 89.12 208 PHE A N 1
ATOM 1696 C CA . PHE A 1 208 ? -19.178 4.709 33.813 1.00 89.12 208 PHE A CA 1
ATOM 1697 C C . PHE A 1 208 ? -20.624 4.335 34.155 1.00 89.12 208 PHE A C 1
ATOM 1699 O O . PHE A 1 208 ? -21.227 4.994 35.002 1.00 89.12 208 PHE A O 1
ATOM 1706 N N . VAL A 1 209 ? -21.178 3.295 33.523 1.00 93.50 209 VAL A N 1
ATOM 1707 C CA . VAL A 1 209 ? -22.545 2.816 33.799 1.00 93.50 209 VAL A CA 1
ATOM 1708 C C . VAL A 1 209 ? -22.663 2.309 35.235 1.00 93.50 209 VAL A C 1
ATOM 1710 O O . VAL A 1 209 ? -23.612 2.674 35.929 1.00 93.50 209 VAL A O 1
ATOM 1713 N N . ASP A 1 210 ? -21.651 1.588 35.716 1.00 92.19 210 ASP A N 1
ATOM 1714 C CA . ASP A 1 210 ? -21.601 1.062 37.085 1.00 92.19 210 ASP A CA 1
ATOM 1715 C C . ASP A 1 210 ? -21.207 2.122 38.140 1.00 92.19 210 ASP A C 1
ATOM 1717 O O . ASP A 1 210 ? -20.919 1.786 39.285 1.00 92.19 210 ASP A O 1
ATOM 1721 N N . GLN A 1 211 ? -21.205 3.415 37.786 1.00 90.69 211 GLN A N 1
ATOM 1722 C CA . GLN A 1 211 ? -20.911 4.546 38.686 1.00 90.69 211 GLN A CA 1
ATOM 1723 C C . GLN A 1 211 ? -19.491 4.545 39.293 1.00 90.69 211 GLN A C 1
ATOM 1725 O O . GLN A 1 211 ? -19.213 5.236 40.275 1.00 90.69 211 GLN A O 1
ATOM 1730 N N . TYR A 1 212 ? -18.541 3.846 38.673 1.00 91.38 212 TYR A N 1
ATOM 1731 C CA . TYR A 1 212 ? -17.139 3.768 39.099 1.00 91.38 212 TYR A CA 1
ATOM 1732 C C . TYR A 1 212 ? -16.255 4.779 38.351 1.00 91.38 212 TYR A C 1
ATOM 1734 O O . TYR A 1 212 ? -15.288 4.435 37.662 1.00 91.38 212 TYR A O 1
ATOM 1742 N N . MET A 1 213 ? -16.563 6.068 38.517 1.00 90.31 213 MET A N 1
ATOM 1743 C CA . MET A 1 213 ? -15.934 7.152 37.750 1.00 90.31 213 MET A CA 1
ATOM 1744 C C . MET A 1 213 ? -14.403 7.235 37.925 1.00 90.31 213 MET A C 1
ATOM 1746 O O . MET A 1 213 ? -13.688 7.494 36.960 1.00 90.31 213 MET A O 1
ATOM 1750 N N . TYR A 1 214 ? -13.874 6.980 39.128 1.00 93.38 214 TYR A N 1
ATOM 1751 C CA . TYR A 1 214 ? -12.430 7.074 39.390 1.00 93.38 214 TYR A CA 1
ATOM 1752 C C . TYR A 1 214 ? -11.609 6.059 38.582 1.00 93.38 214 TYR A C 1
ATOM 1754 O O . TYR A 1 214 ? -10.581 6.418 38.009 1.00 93.38 214 TYR A O 1
ATOM 1762 N N . TYR A 1 215 ? -12.077 4.812 38.485 1.00 91.75 215 TYR A N 1
ATOM 1763 C CA . TYR A 1 215 ? -11.403 3.781 37.694 1.00 91.75 215 TYR A CA 1
ATOM 1764 C C . TYR A 1 215 ? -11.479 4.089 36.195 1.00 91.75 215 TYR A C 1
ATOM 1766 O O . TYR A 1 215 ? -10.471 3.971 35.497 1.00 91.75 215 TYR A O 1
ATOM 1774 N N . ALA A 1 216 ? -12.631 4.572 35.712 1.00 91.88 216 ALA A N 1
ATOM 1775 C CA . ALA A 1 216 ? -12.796 4.994 34.321 1.00 91.88 216 ALA A CA 1
ATOM 1776 C C . ALA A 1 216 ? -11.804 6.109 33.933 1.00 91.88 216 ALA A C 1
ATOM 1778 O O . ALA A 1 216 ? -11.160 6.025 32.886 1.00 91.88 216 ALA A O 1
ATOM 1779 N N . ILE A 1 217 ? -11.613 7.112 34.799 1.00 91.88 217 ILE A N 1
ATOM 1780 C CA . ILE A 1 217 ? -10.655 8.208 34.574 1.00 91.88 217 ILE A CA 1
ATOM 1781 C C . ILE A 1 217 ? -9.218 7.682 34.481 1.00 91.88 217 ILE A C 1
ATOM 1783 O O . ILE A 1 217 ? -8.481 8.075 33.575 1.00 91.88 217 ILE A O 1
ATOM 1787 N N . VAL A 1 218 ? -8.812 6.780 35.380 1.00 94.31 218 VAL A N 1
ATOM 1788 C CA . VAL A 1 218 ? -7.457 6.204 35.355 1.00 94.31 218 VAL A CA 1
ATOM 1789 C C . VAL A 1 218 ? -7.211 5.440 34.052 1.00 94.31 218 VAL A C 1
ATOM 1791 O O . VAL A 1 218 ? -6.168 5.629 33.423 1.00 94.31 218 VAL A O 1
ATOM 1794 N N . ILE A 1 219 ? -8.182 4.640 33.601 1.00 92.56 219 ILE A N 1
ATOM 1795 C CA . ILE A 1 219 ? -8.090 3.914 32.326 1.00 92.56 219 ILE A CA 1
ATOM 1796 C C . ILE A 1 219 ? -7.933 4.891 31.154 1.00 92.56 219 ILE A C 1
ATOM 1798 O O . ILE A 1 219 ? -7.079 4.657 30.298 1.00 92.56 219 ILE A O 1
ATOM 1802 N N . ILE A 1 220 ? -8.695 5.993 31.133 1.00 92.31 220 ILE A N 1
ATOM 1803 C CA . ILE A 1 220 ? -8.592 7.029 30.091 1.00 92.31 220 ILE A CA 1
ATOM 1804 C C . ILE A 1 220 ? -7.186 7.639 30.063 1.00 92.31 220 ILE A C 1
ATOM 1806 O O . ILE A 1 220 ? -6.573 7.716 28.995 1.00 92.31 220 ILE A O 1
ATOM 1810 N N . ILE A 1 221 ? -6.652 8.042 31.221 1.00 94.62 221 ILE A N 1
ATOM 1811 C CA . ILE A 1 221 ? -5.320 8.659 31.318 1.00 94.62 221 ILE A CA 1
ATOM 1812 C C . ILE A 1 221 ? -4.247 7.704 30.789 1.00 94.62 221 ILE A C 1
ATOM 1814 O O . ILE A 1 221 ? -3.415 8.105 29.974 1.00 94.62 221 ILE A O 1
ATOM 1818 N N . ILE A 1 222 ? -4.294 6.433 31.195 1.00 93.38 222 ILE A N 1
ATOM 1819 C CA . ILE A 1 222 ? -3.321 5.432 30.751 1.00 93.38 222 ILE A CA 1
ATOM 1820 C C . ILE A 1 222 ? -3.427 5.197 29.235 1.00 93.38 222 ILE A C 1
ATOM 1822 O O . ILE A 1 222 ? -2.390 5.191 28.570 1.00 93.38 222 ILE A O 1
ATOM 1826 N N . SER A 1 223 ? -4.636 5.092 28.653 1.00 91.94 223 SER A N 1
ATOM 1827 C CA . SER A 1 223 ? -4.775 5.005 27.181 1.00 91.94 223 SER A CA 1
ATOM 1828 C C . SER A 1 223 ? -4.167 6.197 26.464 1.00 91.94 223 SER A C 1
ATOM 1830 O O . SER A 1 223 ? -3.500 6.011 25.450 1.00 91.94 223 SER A O 1
ATOM 1832 N N . LEU A 1 224 ? -4.413 7.415 26.959 1.00 91.31 224 LEU A N 1
ATOM 1833 C CA . LEU A 1 224 ? -3.938 8.638 26.314 1.00 91.31 224 LEU A CA 1
ATOM 1834 C C . LEU A 1 224 ? -2.411 8.705 26.307 1.00 91.31 224 LEU A C 1
ATOM 1836 O O . LEU A 1 224 ? -1.816 9.121 25.312 1.00 91.31 224 LEU A O 1
ATOM 1840 N N . ILE A 1 225 ? -1.773 8.266 27.392 1.00 93.31 225 ILE A N 1
ATOM 1841 C CA . ILE A 1 225 ? -0.314 8.162 27.456 1.00 93.31 225 ILE A CA 1
ATOM 1842 C C . ILE A 1 225 ? 0.176 7.087 26.479 1.00 93.31 225 ILE A C 1
ATOM 1844 O O . ILE A 1 225 ? 1.081 7.370 25.696 1.00 93.31 225 ILE A O 1
ATOM 1848 N N . SER A 1 226 ? -0.449 5.903 26.468 1.00 91.50 226 SER A N 1
ATOM 1849 C CA . SER A 1 226 ? -0.070 4.795 25.578 1.00 91.50 226 SER A CA 1
ATOM 1850 C C . SER A 1 226 ? -0.095 5.213 24.107 1.00 91.50 226 SER A C 1
ATOM 1852 O O . SER A 1 226 ? 0.942 5.186 23.447 1.00 91.50 226 SER A O 1
ATOM 1854 N N . ILE A 1 227 ? -1.231 5.729 23.622 1.00 89.94 227 ILE A N 1
ATOM 1855 C CA . ILE A 1 227 ? -1.373 6.133 22.215 1.00 89.94 227 ILE A CA 1
ATOM 1856 C C . ILE A 1 227 ? -0.407 7.264 21.847 1.00 89.94 227 ILE A C 1
ATOM 1858 O O . ILE A 1 227 ? 0.102 7.311 20.729 1.00 89.94 227 ILE A O 1
ATOM 1862 N N . SER A 1 228 ? -0.115 8.171 22.786 1.00 90.50 228 SER A N 1
ATOM 1863 C CA . SER A 1 228 ? 0.837 9.261 22.557 1.00 90.50 228 SER A CA 1
ATOM 1864 C C . SER A 1 228 ? 2.259 8.735 22.370 1.00 90.50 228 SER A C 1
ATOM 1866 O O . SER A 1 228 ? 2.962 9.182 21.460 1.00 90.50 228 SER A O 1
ATOM 1868 N N . VAL A 1 229 ? 2.675 7.777 23.204 1.00 92.12 229 VAL A N 1
ATOM 1869 C CA . VAL A 1 229 ? 3.986 7.122 23.099 1.00 92.12 229 VAL A CA 1
ATOM 1870 C C . VAL A 1 229 ? 4.085 6.330 21.796 1.00 92.12 229 VAL A C 1
ATOM 1872 O O . VAL A 1 229 ? 5.064 6.503 21.065 1.00 92.12 229 VAL A O 1
ATOM 1875 N N . ASP A 1 230 ? 3.057 5.551 21.457 1.00 88.69 230 ASP A N 1
ATOM 1876 C CA . ASP A 1 230 ? 3.013 4.738 20.235 1.00 88.69 230 ASP A CA 1
ATOM 1877 C C . ASP A 1 230 ? 3.135 5.614 18.978 1.00 88.69 230 ASP A C 1
ATOM 1879 O O . ASP A 1 230 ? 4.014 5.414 18.132 1.00 88.69 230 ASP A O 1
ATOM 1883 N N . VAL A 1 231 ? 2.312 6.664 18.883 1.00 89.50 231 VAL A N 1
ATOM 1884 C CA . VAL A 1 231 ? 2.315 7.592 17.742 1.00 89.50 231 VAL A CA 1
ATOM 1885 C C . VAL A 1 231 ? 3.642 8.349 17.642 1.00 89.50 231 VAL A C 1
ATOM 1887 O O . VAL A 1 231 ? 4.154 8.550 16.534 1.00 89.50 231 VAL A O 1
ATOM 1890 N N . TYR A 1 232 ? 4.232 8.757 18.771 1.00 90.69 232 TYR A N 1
ATOM 1891 C CA . TYR A 1 232 ? 5.539 9.417 18.788 1.00 90.69 232 TYR A CA 1
ATOM 1892 C C . TYR A 1 232 ? 6.663 8.485 18.311 1.00 90.69 232 TYR A C 1
ATOM 1894 O O . TYR A 1 232 ? 7.500 8.893 17.492 1.00 90.69 232 TYR A O 1
ATOM 1902 N N . GLY A 1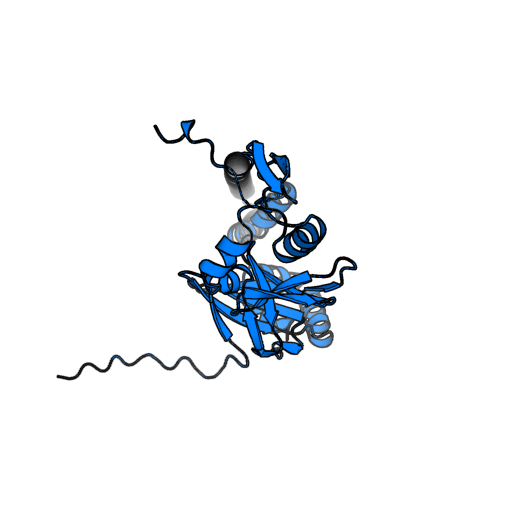 233 ? 6.658 7.234 18.778 1.00 89.25 233 GLY A N 1
ATOM 1903 C CA . GLY A 1 233 ? 7.600 6.193 18.367 1.00 89.25 233 GLY A CA 1
ATOM 1904 C C . GLY A 1 233 ? 7.532 5.943 16.863 1.00 89.25 233 GLY A C 1
ATOM 1905 O O . GLY A 1 233 ? 8.518 6.180 16.156 1.00 89.25 233 GLY A O 1
ATOM 1906 N N . MET A 1 234 ? 6.339 5.613 16.353 1.00 87.44 234 MET A N 1
ATOM 1907 C CA . MET A 1 234 ? 6.100 5.398 14.919 1.00 87.44 234 MET A CA 1
ATOM 1908 C C . MET A 1 234 ? 6.584 6.582 14.079 1.00 87.44 234 MET A C 1
ATOM 1910 O O . MET A 1 234 ? 7.224 6.417 13.037 1.00 87.44 234 MET A O 1
ATOM 1914 N N . ARG A 1 235 ? 6.310 7.809 14.534 1.00 88.25 235 ARG A N 1
ATOM 1915 C CA . ARG A 1 235 ? 6.681 9.006 13.780 1.00 88.25 235 ARG A CA 1
ATOM 1916 C C . ARG A 1 235 ? 8.188 9.236 13.734 1.00 88.25 235 ARG A C 1
ATOM 1918 O O . ARG A 1 235 ? 8.706 9.732 12.729 1.00 88.25 235 ARG A O 1
ATOM 1925 N N . THR A 1 236 ? 8.882 8.917 14.817 1.00 89.19 236 THR A N 1
ATOM 1926 C CA . THR A 1 236 ? 10.337 9.043 14.911 1.00 89.19 236 THR A CA 1
ATOM 1927 C C . THR A 1 236 ? 11.025 8.040 13.988 1.00 89.19 236 THR A C 1
ATOM 1929 O O . THR A 1 236 ? 11.941 8.415 13.250 1.00 89.19 236 THR A O 1
ATOM 1932 N N . GLU A 1 237 ? 10.537 6.801 13.948 1.00 87.69 237 GLU A N 1
ATOM 1933 C CA . GLU A 1 237 ? 11.039 5.759 13.048 1.00 87.69 237 GLU A CA 1
ATOM 1934 C C . GLU A 1 237 ? 10.817 6.105 11.573 1.00 87.69 237 GLU A C 1
ATOM 1936 O O . GLU A 1 237 ? 11.763 6.045 10.784 1.00 87.69 237 GLU A O 1
ATOM 1941 N N . GLU A 1 238 ? 9.614 6.559 11.198 1.00 86.25 238 GLU A N 1
ATOM 1942 C CA . GLU A 1 238 ? 9.325 6.994 9.824 1.00 86.25 238 GLU A CA 1
ATOM 1943 C C . GLU A 1 238 ? 10.273 8.119 9.368 1.00 86.25 238 GLU A C 1
ATOM 1945 O O . GLU A 1 238 ? 10.778 8.103 8.240 1.00 86.25 238 GLU A O 1
ATOM 1950 N N . LYS A 1 239 ? 10.550 9.097 10.243 1.00 87.38 239 LYS A N 1
ATOM 1951 C CA . LYS A 1 239 ? 11.499 10.186 9.957 1.00 87.38 239 LYS A CA 1
ATOM 1952 C C . LYS A 1 239 ? 12.930 9.673 9.814 1.00 87.38 239 LYS A C 1
ATOM 1954 O O . LYS A 1 239 ? 13.643 10.118 8.914 1.00 87.38 239 LYS A O 1
ATOM 1959 N N . LYS A 1 240 ? 13.350 8.756 10.687 1.00 87.88 240 LYS A N 1
ATOM 1960 C CA . LYS A 1 240 ? 14.683 8.143 10.645 1.00 87.88 240 LYS A CA 1
ATOM 1961 C C . LYS A 1 240 ? 14.883 7.379 9.336 1.00 87.88 240 LYS A C 1
ATOM 1963 O O . LYS A 1 240 ? 15.885 7.607 8.662 1.00 87.88 240 LYS A O 1
ATOM 1968 N N . LEU A 1 241 ? 13.905 6.561 8.946 1.00 86.75 241 LEU A N 1
ATOM 1969 C CA . LEU A 1 241 ? 13.913 5.830 7.680 1.00 86.75 241 LEU A CA 1
ATOM 1970 C C . LEU A 1 241 ? 13.982 6.786 6.485 1.00 86.75 241 LEU A C 1
ATOM 1972 O O . LEU A 1 241 ? 14.824 6.610 5.609 1.00 86.75 241 LEU A O 1
ATOM 1976 N N . LYS A 1 242 ? 13.158 7.844 6.472 1.00 84.88 242 LYS A N 1
ATOM 1977 C CA . LYS A 1 242 ? 13.208 8.852 5.406 1.00 84.88 242 LYS A CA 1
ATOM 1978 C C . LYS A 1 242 ? 14.598 9.489 5.299 1.00 84.88 242 LYS A C 1
ATOM 1980 O O . LYS A 1 242 ? 15.137 9.569 4.204 1.00 84.88 242 LYS A O 1
ATOM 1985 N N . LYS A 1 243 ? 15.203 9.888 6.423 1.00 84.94 243 LYS A N 1
ATOM 1986 C CA . LYS A 1 243 ? 16.540 10.509 6.447 1.00 84.94 243 LYS A CA 1
ATOM 1987 C C . LYS A 1 243 ? 17.643 9.575 5.932 1.00 84.94 243 LYS A C 1
ATOM 1989 O O . LYS A 1 243 ? 18.620 10.052 5.366 1.00 84.94 243 LYS A O 1
ATOM 1994 N N . MET A 1 244 ? 17.514 8.265 6.143 1.00 83.62 244 MET A N 1
ATOM 1995 C CA . MET A 1 244 ? 18.468 7.287 5.607 1.00 83.62 244 MET A CA 1
ATOM 1996 C C . MET A 1 244 ? 18.400 7.183 4.082 1.00 83.62 244 MET A C 1
ATOM 1998 O O . MET A 1 244 ? 19.429 6.961 3.454 1.00 83.62 244 MET A O 1
ATOM 2002 N N . ILE A 1 245 ? 17.209 7.355 3.507 1.00 78.75 245 ILE A N 1
ATOM 2003 C CA . ILE A 1 245 ? 16.942 7.131 2.083 1.00 78.75 245 ILE A CA 1
ATOM 2004 C C . ILE A 1 245 ? 17.144 8.403 1.241 1.00 78.75 245 ILE A C 1
ATOM 2006 O O . ILE A 1 245 ? 17.499 8.308 0.075 1.00 78.75 245 ILE A O 1
ATOM 2010 N N . ASP A 1 246 ? 16.973 9.594 1.820 1.00 75.06 246 ASP A N 1
ATOM 2011 C CA . ASP A 1 246 ? 17.010 10.890 1.111 1.00 75.06 246 ASP A CA 1
ATOM 2012 C C . ASP A 1 246 ? 18.428 11.395 0.758 1.00 75.06 246 ASP A C 1
ATOM 2014 O O . ASP A 1 246 ? 18.644 12.583 0.524 1.00 75.06 246 ASP A O 1
ATOM 2018 N N . LYS A 1 247 ? 19.436 10.516 0.763 1.00 71.25 247 LYS A N 1
ATOM 2019 C CA . LYS A 1 247 ? 20.810 10.884 0.404 1.00 71.25 247 LYS A CA 1
ATOM 2020 C C . LYS A 1 247 ? 20.956 10.858 -1.114 1.00 71.25 247 LYS A C 1
ATOM 2022 O O . LYS A 1 247 ? 20.960 9.788 -1.715 1.00 71.25 247 LYS A O 1
ATOM 2027 N N . THR A 1 248 ? 21.094 12.034 -1.714 1.00 71.88 248 THR A N 1
ATOM 2028 C CA . THR A 1 248 ? 21.406 12.180 -3.139 1.00 71.88 248 THR A CA 1
ATOM 2029 C C . THR A 1 248 ? 22.886 12.484 -3.326 1.00 71.88 248 THR A C 1
ATOM 2031 O O . THR A 1 248 ? 23.495 13.162 -2.498 1.00 71.88 248 THR A O 1
ATOM 2034 N N . SER A 1 249 ? 23.470 11.955 -4.396 1.00 76.50 249 SER A N 1
ATOM 2035 C CA . SER A 1 249 ? 24.848 12.227 -4.810 1.00 76.50 249 SER A CA 1
ATOM 2036 C C . SER A 1 249 ? 24.852 12.756 -6.241 1.00 76.50 249 SER A C 1
ATOM 2038 O O . SER A 1 249 ? 23.941 12.462 -7.015 1.00 76.50 249 SER A O 1
ATOM 2040 N N . GLN A 1 250 ? 25.854 13.559 -6.589 1.00 77.94 250 GLN A N 1
ATOM 2041 C CA . GLN A 1 250 ? 26.087 13.968 -7.973 1.00 77.94 250 GLN A CA 1
ATOM 2042 C C . GLN A 1 250 ? 26.885 12.874 -8.680 1.00 77.94 250 GLN A C 1
ATOM 2044 O O . GLN A 1 250 ? 27.834 12.338 -8.107 1.00 77.94 250 GLN A O 1
ATOM 2049 N N . LEU A 1 251 ? 26.450 12.501 -9.880 1.00 80.62 251 LEU A N 1
ATOM 2050 C CA . LEU A 1 251 ? 27.051 11.457 -10.702 1.00 80.62 251 LEU A CA 1
ATOM 2051 C C . LEU A 1 251 ? 27.273 11.991 -12.117 1.00 80.62 251 LEU A C 1
ATOM 2053 O O . LEU A 1 251 ? 26.423 12.696 -12.662 1.00 80.62 251 LEU A O 1
ATOM 2057 N N . ASN A 1 252 ? 28.385 11.594 -12.730 1.00 79.81 252 ASN A N 1
ATOM 2058 C CA . ASN A 1 252 ? 28.652 11.851 -14.139 1.00 79.81 252 ASN A CA 1
ATOM 2059 C C . ASN A 1 252 ? 28.058 10.716 -14.979 1.00 79.81 252 ASN A C 1
ATOM 2061 O O . ASN A 1 252 ? 28.384 9.542 -14.775 1.00 79.81 252 ASN A O 1
ATOM 2065 N N . VAL A 1 253 ? 27.167 11.060 -15.910 1.00 80.06 253 VAL A N 1
ATOM 2066 C CA . VAL A 1 253 ? 26.528 10.106 -16.826 1.00 80.06 253 VAL A CA 1
ATOM 2067 C C . VAL A 1 253 ? 26.853 10.442 -18.274 1.00 80.06 253 VAL A C 1
ATOM 2069 O O . VAL A 1 253 ? 26.803 11.602 -18.682 1.00 80.06 253 VAL A O 1
ATOM 2072 N N . MET A 1 254 ? 27.137 9.416 -19.073 1.00 76.69 254 MET A N 1
ATOM 2073 C CA . MET A 1 254 ? 27.344 9.558 -20.515 1.00 76.69 254 MET A CA 1
ATOM 2074 C C . MET A 1 254 ? 26.002 9.446 -21.256 1.00 76.69 254 MET A C 1
ATOM 2076 O O . MET A 1 254 ? 25.318 8.419 -21.174 1.00 76.69 254 MET A O 1
ATOM 2080 N N . ARG A 1 255 ? 25.618 10.489 -22.000 1.00 77.81 255 ARG A N 1
ATOM 2081 C CA . ARG A 1 255 ? 24.435 10.505 -22.880 1.00 77.81 255 ARG A CA 1
ATOM 2082 C C . ARG A 1 255 ? 24.836 11.063 -24.244 1.00 77.81 255 ARG A C 1
ATOM 2084 O O . ARG A 1 255 ? 25.377 12.162 -24.313 1.00 77.81 255 ARG A O 1
ATOM 2091 N N . ASP A 1 256 ? 24.569 10.318 -25.315 1.00 77.94 256 ASP A N 1
ATOM 2092 C CA . ASP A 1 256 ? 24.882 10.723 -26.699 1.00 77.94 256 ASP A CA 1
ATOM 2093 C C . ASP A 1 256 ? 26.354 11.168 -26.892 1.00 77.94 256 ASP A C 1
ATOM 2095 O O . ASP A 1 256 ? 26.655 12.211 -27.475 1.00 77.94 256 ASP A O 1
ATOM 2099 N N . GLY A 1 257 ? 27.286 10.412 -26.299 1.00 75.06 257 GLY A N 1
ATOM 2100 C CA . GLY A 1 257 ? 28.732 10.667 -26.339 1.00 75.06 257 GLY A CA 1
ATOM 2101 C C . GLY A 1 257 ? 29.209 11.893 -25.547 1.00 75.06 257 GLY A C 1
ATOM 2102 O O . GLY A 1 257 ? 30.365 12.292 -25.683 1.00 75.06 257 GLY A O 1
ATOM 2103 N N . LYS A 1 258 ? 28.342 12.519 -24.739 1.00 77.94 258 LYS A N 1
ATOM 2104 C CA . LYS A 1 258 ? 28.678 13.663 -23.878 1.00 77.94 258 LYS A CA 1
ATOM 2105 C C . LYS A 1 258 ? 28.472 13.312 -22.408 1.00 77.94 258 LYS A C 1
ATOM 2107 O O . LYS A 1 258 ? 27.482 12.675 -22.047 1.00 77.94 258 LYS A O 1
ATOM 2112 N N . VAL A 1 259 ? 29.388 13.774 -21.561 1.00 80.12 259 VAL A N 1
ATOM 2113 C CA . VAL A 1 259 ? 29.299 13.616 -20.106 1.00 80.12 259 VAL A CA 1
ATOM 2114 C C . VAL A 1 259 ? 28.449 14.744 -19.526 1.00 80.12 259 VAL A C 1
ATOM 2116 O O . VAL A 1 259 ? 28.710 15.922 -19.775 1.00 80.12 259 VAL A O 1
ATOM 2119 N N . PHE A 1 260 ? 27.426 14.379 -18.758 1.00 78.56 260 PHE A N 1
ATOM 2120 C CA . PHE A 1 260 ? 26.560 15.298 -18.028 1.00 78.56 260 PHE A CA 1
ATOM 2121 C C . PHE A 1 260 ? 26.638 15.010 -16.532 1.00 78.56 260 PHE A C 1
ATOM 2123 O O . PHE A 1 260 ? 26.571 13.855 -16.115 1.00 78.56 260 PHE A O 1
ATOM 2130 N N . GLU A 1 261 ? 26.711 16.062 -15.724 1.00 80.50 261 GLU A N 1
ATOM 2131 C CA . GLU A 1 261 ? 26.578 15.951 -14.275 1.00 80.50 261 GLU A CA 1
ATOM 2132 C C . GLU A 1 261 ? 25.088 15.927 -13.914 1.00 80.50 261 GLU A C 1
ATOM 2134 O O . GLU A 1 261 ? 24.348 16.881 -14.178 1.00 80.50 261 GLU A O 1
ATOM 2139 N N . VAL A 1 262 ? 24.625 14.819 -13.339 1.00 80.12 262 VAL A N 1
ATOM 2140 C CA . VAL A 1 262 ? 23.225 14.628 -12.945 1.00 80.12 262 VAL A CA 1
ATOM 2141 C C . VAL A 1 262 ? 23.124 14.186 -11.492 1.00 80.12 262 VAL A C 1
ATOM 2143 O O . VAL A 1 262 ? 24.049 13.631 -10.903 1.00 80.12 262 VAL A O 1
ATOM 2146 N N . ASN A 1 263 ? 21.965 14.423 -10.887 1.00 79.88 263 ASN A N 1
ATOM 2147 C CA . ASN A 1 263 ? 21.665 13.874 -9.572 1.00 79.88 263 ASN A CA 1
ATOM 2148 C C . ASN A 1 263 ? 21.446 12.353 -9.683 1.00 79.88 263 ASN A C 1
ATOM 2150 O O . ASN A 1 263 ? 20.879 11.885 -10.671 1.00 79.88 263 ASN A O 1
ATOM 2154 N N . SER A 1 264 ? 21.821 11.588 -8.657 1.00 76.69 264 SER A N 1
ATOM 2155 C CA . SER A 1 264 ? 21.605 10.138 -8.583 1.00 76.69 264 SER A CA 1
ATOM 2156 C C . SER A 1 264 ? 20.151 9.701 -8.816 1.00 76.69 264 SER A C 1
ATOM 2158 O O . SER A 1 264 ? 19.921 8.579 -9.276 1.00 76.69 264 SER A O 1
ATOM 2160 N N . ILE A 1 265 ? 19.181 10.596 -8.588 1.00 75.69 265 ILE A N 1
ATOM 2161 C CA . ILE A 1 265 ? 17.755 10.394 -8.903 1.00 75.69 265 ILE A CA 1
ATOM 2162 C C . ILE A 1 265 ? 17.502 10.217 -10.415 1.00 75.69 265 ILE A C 1
ATOM 2164 O O . ILE A 1 265 ? 16.658 9.407 -10.803 1.00 75.69 265 ILE A O 1
ATOM 2168 N N . ASP A 1 266 ? 18.238 10.944 -11.262 1.00 65.88 266 ASP A N 1
ATOM 2169 C CA . ASP A 1 266 ? 18.126 10.921 -12.734 1.00 65.88 266 ASP A CA 1
ATOM 2170 C C . ASP A 1 266 ? 19.169 9.986 -13.384 1.00 65.88 266 ASP A C 1
ATOM 2172 O O . ASP A 1 266 ? 19.328 9.959 -14.602 1.00 65.88 266 ASP A O 1
ATOM 2176 N N . GLY A 1 267 ? 19.902 9.205 -12.581 1.00 61.00 267 GLY A N 1
ATOM 2177 C CA . GLY A 1 267 ? 21.085 8.431 -12.982 1.00 61.00 267 GLY A CA 1
ATOM 2178 C C . GLY A 1 267 ? 20.846 7.209 -13.880 1.00 61.00 267 GLY A C 1
ATOM 2179 O O . GLY A 1 267 ? 21.586 6.232 -13.773 1.00 61.00 267 GLY A O 1
ATOM 2180 N N . GLY A 1 268 ? 19.833 7.224 -14.750 1.00 57.12 268 GLY A N 1
ATOM 2181 C CA . GLY A 1 268 ? 19.662 6.216 -15.794 1.00 57.12 268 GLY A CA 1
ATOM 2182 C C . GLY A 1 268 ? 20.720 6.388 -16.889 1.00 57.12 268 GLY A C 1
ATOM 2183 O O . GLY A 1 268 ? 20.591 7.258 -17.747 1.00 57.12 268 GLY A O 1
ATOM 2184 N N . GLY A 1 269 ? 21.782 5.583 -16.879 1.00 58.03 269 GLY A N 1
ATOM 2185 C CA . GLY A 1 269 ? 22.817 5.630 -17.918 1.00 58.03 269 GLY A CA 1
ATOM 2186 C C . GLY A 1 269 ? 24.139 4.988 -17.507 1.00 58.03 269 GLY A C 1
ATOM 2187 O O . GLY A 1 269 ? 24.277 4.498 -16.388 1.00 58.03 269 GLY A O 1
ATOM 2188 N N . THR A 1 270 ? 25.109 4.997 -18.425 1.00 55.97 270 THR A N 1
ATOM 2189 C CA . THR A 1 270 ? 26.488 4.572 -18.152 1.00 55.97 270 THR A CA 1
ATOM 2190 C C . THR A 1 270 ? 27.128 5.587 -17.212 1.00 55.97 270 THR A C 1
ATOM 2192 O O . THR A 1 270 ? 27.233 6.768 -17.554 1.00 55.97 270 THR A O 1
ATOM 2195 N N . GLN A 1 271 ? 27.495 5.134 -16.015 1.00 63.06 271 GLN A N 1
ATOM 2196 C CA . GLN A 1 271 ? 28.121 5.962 -14.989 1.00 63.06 271 GLN A CA 1
ATOM 2197 C C . GLN A 1 271 ? 29.636 5.862 -15.112 1.00 63.06 271 GLN A C 1
ATOM 2199 O O . GLN A 1 271 ? 30.186 4.761 -15.179 1.00 63.06 271 GLN A O 1
ATOM 2204 N N . GLU A 1 272 ? 30.300 7.009 -15.116 1.00 56.41 272 GLU A N 1
ATOM 2205 C CA . GLU A 1 272 ? 31.751 7.065 -15.003 1.00 56.41 272 GLU A CA 1
ATOM 2206 C C . GLU A 1 272 ? 32.107 7.006 -13.513 1.00 56.41 272 GLU A C 1
ATOM 2208 O O . GLU A 1 272 ? 31.795 7.918 -12.745 1.00 56.41 272 GLU A O 1
ATOM 2213 N N . VAL A 1 273 ? 32.680 5.883 -13.076 1.00 58.69 273 VAL A N 1
ATOM 2214 C CA . VAL A 1 273 ? 33.124 5.715 -11.689 1.00 58.69 273 VAL A CA 1
ATOM 2215 C C . VAL A 1 273 ? 34.499 6.359 -11.557 1.00 58.69 273 VAL A C 1
ATOM 2217 O O . VAL A 1 273 ? 35.462 5.872 -12.146 1.00 58.69 273 VAL A O 1
ATOM 2220 N N . ASP A 1 274 ? 34.591 7.442 -10.783 1.00 47.69 274 ASP A N 1
ATOM 2221 C CA . ASP A 1 274 ? 35.867 8.089 -10.474 1.00 47.69 274 ASP A CA 1
ATOM 2222 C C . ASP A 1 274 ? 36.783 7.095 -9.717 1.00 47.69 274 ASP A C 1
ATOM 2224 O O . ASP A 1 274 ? 36.411 6.614 -8.637 1.00 47.69 274 ASP A O 1
ATOM 2228 N N . PRO A 1 275 ? 37.968 6.742 -10.253 1.00 48.44 275 PRO A N 1
ATOM 2229 C CA . PRO A 1 275 ? 38.853 5.739 -9.657 1.00 48.44 275 PRO A CA 1
ATOM 2230 C C . PRO A 1 275 ? 39.391 6.114 -8.261 1.00 48.44 275 PRO A C 1
ATOM 2232 O O . PRO A 1 275 ? 39.915 5.242 -7.561 1.00 48.44 275 PRO A O 1
ATOM 2235 N N . GLN A 1 276 ? 39.239 7.369 -7.819 1.00 42.31 276 GLN A N 1
ATOM 2236 C CA . GLN A 1 276 ? 39.729 7.858 -6.520 1.00 42.31 276 GLN A CA 1
ATOM 2237 C C . GLN A 1 276 ? 38.923 7.380 -5.292 1.00 42.31 276 GLN A C 1
ATOM 2239 O O . GLN A 1 276 ? 39.315 7.669 -4.166 1.00 42.31 276 GLN A O 1
ATOM 2244 N N . ILE A 1 277 ? 37.822 6.636 -5.468 1.00 45.94 277 ILE A N 1
ATOM 2245 C CA . ILE A 1 277 ? 36.995 6.114 -4.354 1.00 45.94 277 ILE A CA 1
ATOM 2246 C C . ILE A 1 277 ? 37.354 4.645 -4.007 1.00 45.94 277 ILE A C 1
ATOM 2248 O O . ILE A 1 277 ? 36.769 4.050 -3.106 1.00 45.94 277 ILE A O 1
ATOM 2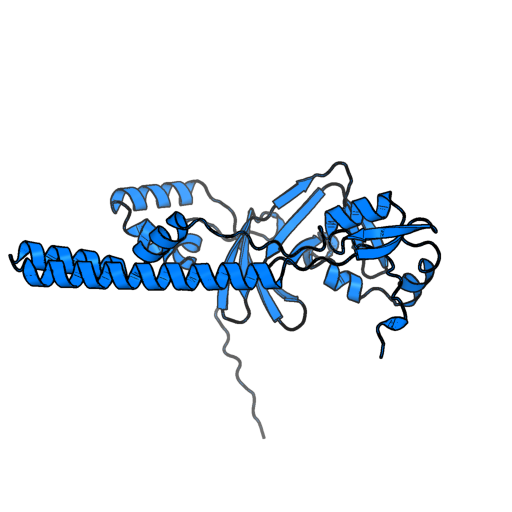252 N N . SER A 1 278 ? 38.347 4.044 -4.680 1.00 37.06 278 SER A N 1
ATOM 2253 C CA . SER A 1 278 ? 38.771 2.644 -4.458 1.00 37.06 278 SER A CA 1
ATOM 2254 C C . SER A 1 278 ? 39.941 2.443 -3.474 1.00 37.06 278 SER A C 1
ATOM 2256 O O . SER A 1 278 ? 40.631 1.425 -3.551 1.00 37.06 278 SER A O 1
ATOM 2258 N N . SER A 1 279 ? 40.164 3.377 -2.543 1.00 33.50 279 SER A N 1
ATOM 2259 C CA . SER A 1 279 ? 41.194 3.265 -1.491 1.00 33.50 279 SER A CA 1
ATOM 2260 C C . SER A 1 279 ? 40.612 3.300 -0.085 1.00 33.50 279 SER A C 1
ATOM 2262 O O . SER A 1 279 ? 39.912 4.297 0.207 1.00 33.50 279 SER A O 1
#

pLDDT: mean 78.51, std 13.88, range [28.22, 94.62]

Secondary structure (DSSP, 8-state):
-----------S--TT-EEEEETTEEEEEEEEEE-HHHHHHHHHHHHHTTTHHHHHHHH-HHHHHHHHEEE--TTT-SEEEEE-TT--EEEEE-EEEEEEEEEEEE-TTS-EEEEEEEEEEEETTEEEEEETTTTEEE-HHHHHTTS-HHHHHTTTTT-B-HHHHHHHHHHH--S----PPPPHHHHHHHHHTSHHHHHHHHHHHHHHHTT-HHHHHHHHHHHHHHHHHHHHHHHHHHHHHHHHH----EEEEEETTEEEEEEGGG--SEE---GGG--

Sequence (279 aa):
MTSTGTGKKQPDKDLNRKAISTGDSVIYLQPYEYNLVREILFWTLCICTVGIFAIVCSWNPKIMIYVRYSPSTHVSATQMLVTDAHDIDTLRPVRIQEDQSKYDIPNADGTYRVMSTLRLFTFRKLKYVWLEERNDWVTPSDIDSQIPVHRLLDNVDTGLNVETHKRRMNTYGENHILVKLKPILTLVFKEAISPFYIFQICSVTLWFVDQYMYYAIVIIIISLISISVDVYGMRTEEKKLKKMIDKTSQLNVMRDGKVFEVNSIDGGGTQEVDPQISS

Radius of gyration: 25.53 Å; chains: 1; bounding box: 68×63×67 Å

InterPro domains:
  IPR004014 Cation-transporting P-type ATPase, N-terminal [PF00690] (150-206)
  IPR006544 P-type ATPase, subfamily V [PTHR45630] (27-265)
  IPR023298 P-type ATPase, transmembrane domain superfamily [SSF81665] (154-250)
  IPR047819 P5B-type ATPase, N-terminal [PF12409] (24-130)